Protein AF-A0A5P9P803-F1 (afdb_monomer_lite)

Sequence (226 aa):
MSHKLTIAAEFDRGALVEVTYTGTLEISGEDHAYYVPDRALRDAGMQKINETETSDAYRDSDTGFDWDAVEDLVSPIDIVELAEQETLNRSDGDVGRGGKRGPYWSSRGADEELTVPGGVVKFADPDAEDGKTKRDPIERGLLWGTLKDRVLVEARQAELQYQNDVRQSSVRTVRLPIAIFNTGTETIAAYLAAHDHYDRSIAHVTDTEEEEVQEILNRFVPDDYQ

pLDDT: mean 77.97, std 15.7, range [35.72, 95.81]

Foldseek 3Di:
DDKDWDFPDDFPFWTKIWIWDDDPPDDTDWIKIKTDTLVLLLVVLVVVCVVVVPLVVQQDPPPGGVSVVSSVVDDPVNLVVLLPVFDDLQDWFWSFDDDDDDPDGDDDDDDDDPTRHGQMTMQHGLVPDPHGQDDDNVLLSLLVRLLCRVLCVVVVDDDDGLDLVLLVDQLVPHDDDPSQVVSALLSQLSSSVSSRDDLVSSCVVSVHDSVVSVVSSCVSHDPVRD

Secondary structure (DSSP, 8-state):
-EEEEEEEEEETTEEEEEEEEE-SS-----EEEEEEEHHHHHHHHHHHHHHHT-GGGG--TTTSS-HHHHHTTS-HHHHHHHHHHHS-TT--EE-SSSSS--TT-----TTS--PPPTT-EEE--TTSTT---SS-HHHHHHHHHHHHHHHHHHHSS------HHHHHS-TTT----HHHHHH-HHHHHHHHHHTT--HHHHHHHHT--HHHHHHHHHTTS-GGG-

Structure (mmCIF, N/CA/C/O backbone):
data_AF-A0A5P9P803-F1
#
_entry.id   AF-A0A5P9P803-F1
#
loop_
_atom_site.group_PDB
_atom_site.id
_atom_site.type_symbol
_atom_site.label_atom_id
_atom_site.label_alt_id
_atom_site.label_comp_id
_atom_site.label_asym_id
_atom_site.label_entity_id
_atom_site.label_seq_id
_atom_site.pdbx_PDB_ins_code
_atom_site.Cartn_x
_atom_site.Cartn_y
_atom_site.Cartn_z
_atom_site.occupancy
_atom_site.B_iso_or_equiv
_atom_site.auth_seq_id
_atom_site.auth_comp_id
_atom_site.auth_asym_id
_atom_site.auth_atom_id
_atom_site.pdbx_PDB_model_num
ATOM 1 N N . MET A 1 1 ? 20.389 15.387 4.237 1.00 59.03 1 MET A N 1
ATOM 2 C CA . MET A 1 1 ? 19.554 14.265 4.694 1.00 59.03 1 MET A CA 1
ATOM 3 C C . MET A 1 1 ? 19.693 13.183 3.649 1.00 59.03 1 MET A C 1
ATOM 5 O O . MET A 1 1 ? 19.659 13.527 2.475 1.00 59.03 1 MET A O 1
ATOM 9 N N . SER A 1 2 ? 19.954 11.949 4.058 1.00 70.94 2 SER A N 1
ATOM 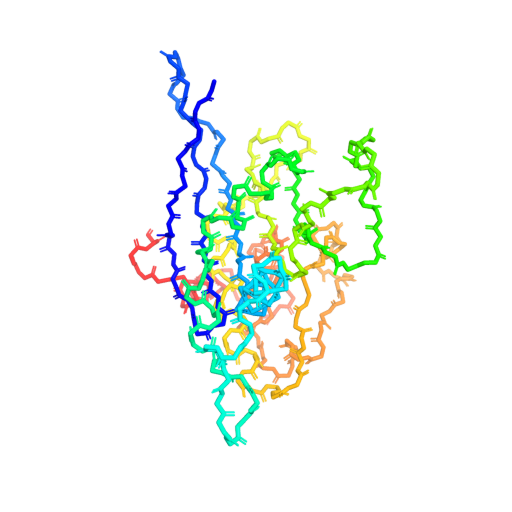10 C CA . SER A 1 2 ? 19.924 10.786 3.170 1.00 70.94 2 SER A CA 1
ATOM 11 C C . SER A 1 2 ? 18.822 9.864 3.659 1.00 70.94 2 SER A C 1
ATOM 13 O O . SER A 1 2 ? 18.767 9.568 4.855 1.00 70.94 2 SER A O 1
ATOM 15 N N . HIS A 1 3 ? 17.955 9.426 2.761 1.00 79.50 3 HIS A N 1
ATOM 16 C CA . HIS A 1 3 ? 16.973 8.393 3.050 1.00 79.50 3 HIS A CA 1
ATOM 17 C C . HIS A 1 3 ? 17.498 7.029 2.602 1.00 79.50 3 HIS A C 1
ATOM 19 O O . HIS A 1 3 ? 18.371 6.920 1.736 1.00 79.50 3 HIS A O 1
ATOM 25 N N . LYS A 1 4 ? 16.998 5.982 3.250 1.00 88.62 4 LYS A N 1
ATOM 26 C CA . LYS A 1 4 ? 17.214 4.587 2.886 1.00 88.62 4 LYS A CA 1
ATOM 27 C C . LYS A 1 4 ? 15.862 4.003 2.493 1.00 88.62 4 LYS A C 1
ATOM 29 O O . LYS A 1 4 ? 14.915 4.111 3.263 1.00 88.62 4 LYS A O 1
ATOM 34 N N . LEU A 1 5 ? 15.811 3.366 1.328 1.00 91.31 5 LEU A N 1
ATOM 35 C CA . LEU A 1 5 ? 14.646 2.635 0.841 1.00 91.31 5 LEU A CA 1
ATOM 36 C C . LEU A 1 5 ? 14.871 1.133 1.026 1.00 91.31 5 LEU A C 1
ATOM 38 O O . LEU A 1 5 ? 15.916 0.615 0.623 1.00 91.31 5 LEU A O 1
ATOM 42 N N . THR A 1 6 ? 13.912 0.442 1.639 1.00 92.81 6 THR A N 1
ATOM 43 C CA . THR A 1 6 ? 13.967 -1.012 1.863 1.00 92.81 6 THR A CA 1
ATOM 44 C C . THR A 1 6 ? 12.637 -1.640 1.459 1.00 92.81 6 THR A C 1
ATOM 46 O O . THR A 1 6 ? 11.587 -1.135 1.836 1.00 92.81 6 THR A O 1
ATOM 49 N N . ILE A 1 7 ? 12.654 -2.746 0.709 1.00 93.44 7 ILE A N 1
ATOM 50 C CA . ILE A 1 7 ? 11.438 -3.545 0.492 1.00 93.44 7 ILE A CA 1
ATOM 51 C C . ILE A 1 7 ? 11.124 -4.252 1.811 1.00 93.44 7 ILE A C 1
ATOM 53 O O . ILE A 1 7 ? 11.884 -5.121 2.235 1.00 93.44 7 ILE A O 1
ATOM 57 N N . ALA A 1 8 ? 10.039 -3.846 2.466 1.00 92.19 8 ALA A N 1
ATOM 58 C CA . ALA A 1 8 ? 9.569 -4.467 3.697 1.00 92.19 8 ALA A CA 1
ATOM 59 C C . ALA A 1 8 ? 8.782 -5.747 3.379 1.00 92.19 8 ALA A C 1
ATOM 61 O O . ALA A 1 8 ? 9.008 -6.795 3.975 1.00 92.19 8 ALA A O 1
ATOM 62 N N . ALA A 1 9 ? 7.884 -5.710 2.398 1.00 92.62 9 ALA A N 1
ATOM 63 C CA . ALA A 1 9 ? 7.098 -6.886 2.039 1.00 92.62 9 ALA A CA 1
ATOM 64 C C . ALA A 1 9 ? 6.817 -6.951 0.541 1.00 92.62 9 ALA A C 1
ATOM 66 O O . ALA A 1 9 ? 6.637 -5.924 -0.113 1.00 92.62 9 ALA A O 1
ATOM 67 N N . GLU A 1 10 ? 6.737 -8.174 0.029 1.00 92.69 10 GLU A N 1
ATOM 68 C CA . GLU A 1 10 ? 6.255 -8.489 -1.312 1.00 92.69 10 GLU A CA 1
ATOM 69 C C . GLU A 1 10 ? 4.888 -9.169 -1.192 1.00 92.69 10 GLU A C 1
ATOM 71 O O . GLU A 1 10 ? 4.658 -9.986 -0.298 1.00 92.69 10 GLU A O 1
ATOM 76 N N . PHE A 1 11 ? 3.981 -8.793 -2.083 1.00 90.50 11 PHE A N 1
ATOM 77 C CA . PHE A 1 11 ? 2.609 -9.276 -2.187 1.00 90.50 11 PHE A CA 1
ATOM 78 C C . PHE A 1 11 ? 2.390 -9.833 -3.590 1.00 90.50 11 PHE A C 1
ATOM 80 O O . PHE A 1 11 ? 3.106 -9.475 -4.523 1.00 90.50 11 PHE A O 1
ATOM 87 N N . ASP A 1 12 ? 1.332 -10.620 -3.779 1.00 87.81 12 ASP A N 1
ATOM 88 C CA . ASP A 1 12 ? 0.969 -11.120 -5.113 1.00 87.81 12 ASP A CA 1
ATOM 89 C C . ASP A 1 12 ? 0.565 -9.986 -6.076 1.00 87.81 12 ASP A C 1
ATOM 91 O O . ASP A 1 12 ? 0.405 -10.221 -7.276 1.00 87.81 12 ASP A O 1
ATOM 95 N N . ARG A 1 13 ? 0.285 -8.787 -5.539 1.00 85.50 13 ARG A N 1
ATOM 96 C CA . ARG A 1 13 ? -0.214 -7.614 -6.276 1.00 85.50 13 ARG A CA 1
ATOM 97 C C . ARG A 1 13 ? 0.625 -6.348 -6.120 1.00 85.50 13 ARG A C 1
ATOM 99 O O . ARG A 1 13 ? 0.159 -5.274 -6.526 1.00 85.50 13 ARG A O 1
ATOM 106 N N . GLY A 1 14 ? 1.787 -6.429 -5.482 1.00 91.94 14 GLY A N 1
ATOM 107 C CA . GLY A 1 14 ? 2.668 -5.279 -5.315 1.00 91.94 14 GLY A CA 1
ATOM 108 C C . GLY A 1 14 ? 3.744 -5.473 -4.259 1.00 91.94 14 GLY A C 1
ATOM 109 O O . GLY A 1 14 ? 3.961 -6.562 -3.747 1.00 91.94 14 GLY A O 1
ATOM 110 N N . ALA A 1 15 ? 4.385 -4.378 -3.872 1.00 95.19 15 ALA A N 1
ATOM 111 C CA . ALA A 1 15 ? 5.395 -4.361 -2.823 1.00 95.19 15 ALA A CA 1
ATOM 112 C C . ALA A 1 15 ? 5.173 -3.192 -1.860 1.00 95.19 15 ALA A C 1
ATOM 114 O O . ALA A 1 15 ? 4.710 -2.121 -2.255 1.00 95.19 15 ALA A O 1
ATOM 115 N N . LEU A 1 16 ? 5.529 -3.392 -0.594 1.00 95.81 16 LEU A N 1
ATOM 116 C CA . LEU A 1 16 ? 5.621 -2.343 0.413 1.00 95.81 16 LEU A CA 1
ATOM 117 C C . LEU A 1 16 ? 7.084 -1.947 0.589 1.00 95.81 16 LEU A C 1
ATOM 119 O O . LEU A 1 16 ? 7.937 -2.784 0.884 1.00 95.81 16 LEU A O 1
ATOM 123 N N . VAL A 1 17 ? 7.356 -0.658 0.440 1.00 95.81 17 VAL A N 1
ATOM 124 C CA . VAL A 1 17 ? 8.683 -0.068 0.592 1.00 95.81 17 VAL A CA 1
ATOM 125 C C . VAL A 1 17 ? 8.677 0.861 1.797 1.00 95.81 17 VAL A C 1
ATOM 127 O O . VAL A 1 17 ? 7.883 1.797 1.863 1.00 95.81 17 VAL A O 1
ATOM 130 N N . GLU A 1 18 ? 9.577 0.600 2.733 1.00 93.44 18 GLU A N 1
ATOM 131 C CA . GLU A 1 18 ? 9.893 1.455 3.871 1.00 93.44 18 GLU A CA 1
ATOM 132 C C . GLU A 1 18 ? 10.881 2.548 3.454 1.00 93.44 18 GLU A C 1
ATOM 134 O O . GLU A 1 18 ? 11.852 2.286 2.731 1.00 93.44 18 GLU A O 1
ATOM 139 N N . VAL A 1 19 ? 10.649 3.762 3.946 1.00 91.31 19 VAL A N 1
ATOM 140 C CA . VAL A 1 19 ? 11.531 4.915 3.797 1.00 91.31 19 VAL A CA 1
ATOM 141 C C . VAL A 1 19 ? 11.975 5.374 5.174 1.00 91.31 19 VAL A C 1
ATOM 143 O O . VAL A 1 19 ? 11.158 5.848 5.954 1.00 91.31 19 VAL A O 1
ATOM 146 N N . THR A 1 20 ? 13.280 5.300 5.428 1.00 87.94 20 THR A N 1
ATOM 147 C CA . THR A 1 20 ? 13.884 5.756 6.685 1.00 87.94 20 THR A CA 1
ATOM 148 C C . THR A 1 20 ? 14.829 6.916 6.434 1.00 87.94 20 THR A C 1
ATOM 150 O O . THR A 1 20 ? 15.803 6.788 5.681 1.00 87.94 20 THR A O 1
ATOM 153 N N . TYR A 1 21 ? 14.607 8.041 7.109 1.00 81.38 21 TYR A N 1
ATOM 154 C CA . TYR A 1 21 ? 15.514 9.185 7.056 1.00 81.38 21 TYR A CA 1
ATOM 155 C C . TYR A 1 21 ? 16.639 9.059 8.085 1.00 81.38 21 TYR A C 1
ATOM 157 O O . TYR A 1 21 ? 16.419 8.932 9.287 1.00 81.38 21 TYR A O 1
ATOM 165 N N . THR A 1 22 ? 17.886 9.156 7.614 1.00 69.19 22 THR A N 1
ATOM 166 C CA . THR A 1 22 ? 19.068 9.206 8.485 1.00 69.19 22 THR A CA 1
ATOM 167 C C . THR A 1 22 ? 19.675 10.611 8.476 1.00 69.19 22 THR A C 1
ATOM 169 O O . THR A 1 22 ? 20.139 11.129 7.452 1.00 69.19 22 THR A O 1
ATOM 172 N N . GLY A 1 23 ? 19.647 11.263 9.640 1.00 59.72 23 GLY A N 1
ATOM 173 C CA . GLY A 1 23 ? 20.333 12.526 9.905 1.00 59.72 23 GLY A CA 1
ATOM 174 C C . GLY A 1 23 ? 21.710 12.300 10.537 1.00 59.72 23 GLY A C 1
ATOM 175 O O . GLY A 1 23 ? 21.931 11.330 11.253 1.00 59.72 23 GLY A O 1
ATOM 176 N N . THR A 1 24 ? 22.660 13.214 10.319 1.00 54.81 24 THR A N 1
ATOM 177 C CA . THR A 1 24 ? 24.012 13.144 10.914 1.00 54.81 24 THR A CA 1
ATOM 178 C C . THR A 1 24 ? 24.043 13.403 12.426 1.00 54.81 24 THR A C 1
ATOM 180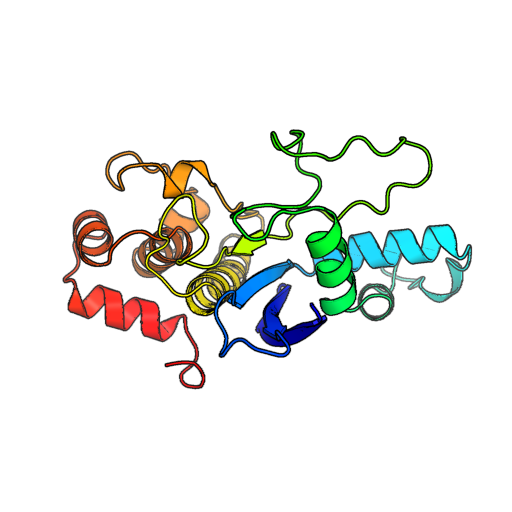 O O . THR A 1 24 ? 25.069 13.156 13.056 1.00 54.81 24 THR A O 1
ATOM 183 N N . LEU A 1 25 ? 22.960 13.932 13.006 1.00 52.59 25 LEU A N 1
ATOM 184 C CA . LEU A 1 25 ? 22.862 14.325 14.419 1.00 52.59 25 LEU A CA 1
ATOM 185 C C . LEU A 1 25 ? 21.542 13.904 15.095 1.00 52.59 25 LEU A C 1
ATOM 187 O O . LEU A 1 25 ? 21.360 14.207 16.271 1.00 52.59 25 LEU A O 1
ATOM 191 N N . GLU A 1 26 ? 20.651 13.194 14.399 1.00 46.81 26 GLU A N 1
ATOM 192 C CA . GLU A 1 26 ? 19.361 12.750 14.941 1.00 46.81 26 GLU A CA 1
ATOM 193 C C . GLU A 1 26 ? 19.280 11.226 14.982 1.00 46.81 26 GLU A C 1
ATOM 195 O O . GLU A 1 26 ? 19.574 10.535 14.007 1.00 46.81 26 GLU A O 1
ATOM 200 N N . ILE A 1 27 ? 18.879 10.722 16.147 1.00 46.28 27 ILE A N 1
ATOM 201 C CA . ILE A 1 27 ? 18.321 9.383 16.311 1.00 46.28 27 ILE A CA 1
ATOM 202 C C . ILE A 1 27 ? 16.938 9.454 15.648 1.00 46.28 27 ILE A C 1
ATOM 204 O O . ILE A 1 27 ? 16.149 10.279 16.091 1.00 46.28 27 ILE A O 1
ATOM 208 N N . SER A 1 28 ? 16.752 8.684 14.566 1.00 50.62 28 SER A N 1
ATOM 209 C CA . SER A 1 28 ? 15.520 8.346 13.811 1.00 50.62 28 SER A CA 1
ATOM 210 C C . SER A 1 28 ? 14.219 9.066 14.191 1.00 50.62 28 SER A C 1
ATOM 212 O O . SER A 1 28 ? 13.848 9.087 15.363 1.00 50.62 28 SER A O 1
ATOM 214 N N . GLY A 1 29 ? 13.450 9.523 13.201 1.00 50.91 29 GLY A N 1
ATOM 215 C CA . GLY A 1 29 ? 12.103 10.022 13.484 1.00 50.91 29 GLY A CA 1
ATOM 216 C C . GLY A 1 29 ? 11.093 9.770 12.385 1.00 50.91 29 GLY A C 1
ATOM 217 O O . GLY A 1 29 ? 10.050 9.211 12.674 1.00 50.91 29 GLY A O 1
ATOM 218 N N . GLU A 1 30 ? 11.409 10.155 11.149 1.00 61.53 30 GLU A N 1
ATOM 219 C CA . GLU A 1 30 ? 10.433 10.064 10.064 1.00 61.53 30 GLU A CA 1
ATOM 220 C C . GLU A 1 30 ? 10.631 8.769 9.274 1.00 61.53 30 GLU A C 1
ATOM 222 O O . GLU A 1 30 ? 11.440 8.715 8.343 1.00 61.53 30 GLU A O 1
ATOM 227 N N . ASP A 1 31 ? 9.914 7.727 9.698 1.00 79.75 31 ASP A N 1
ATOM 228 C CA . ASP A 1 31 ? 9.716 6.501 8.928 1.00 79.75 31 ASP A CA 1
ATOM 229 C C . ASP A 1 31 ? 8.333 6.563 8.273 1.00 79.75 31 ASP A C 1
ATOM 231 O O . ASP A 1 31 ? 7.316 6.773 8.934 1.00 79.75 31 ASP A O 1
ATOM 235 N N . HIS A 1 32 ? 8.277 6.408 6.953 1.00 90.12 32 HIS A N 1
ATOM 236 C CA . HIS A 1 32 ? 7.018 6.301 6.215 1.00 90.12 32 HIS A CA 1
ATOM 237 C C . HIS A 1 32 ? 7.108 5.197 5.176 1.00 90.12 32 HIS A C 1
ATOM 239 O O . HIS A 1 32 ? 8.184 4.684 4.881 1.00 90.12 32 HIS A O 1
ATOM 245 N N . ALA A 1 33 ? 5.970 4.806 4.614 1.00 93.50 33 ALA A N 1
ATOM 246 C CA . ALA A 1 33 ? 5.920 3.657 3.722 1.00 93.50 33 ALA A CA 1
ATOM 247 C C . ALA A 1 33 ? 5.153 3.949 2.439 1.00 93.50 33 ALA A C 1
ATOM 249 O O . ALA A 1 33 ? 4.267 4.804 2.402 1.00 93.50 33 ALA A O 1
ATOM 250 N N . TYR A 1 34 ? 5.462 3.193 1.392 1.00 94.50 34 TYR A N 1
ATOM 251 C CA . TYR A 1 34 ? 4.741 3.218 0.130 1.00 94.50 34 TYR A CA 1
ATOM 252 C C . TYR A 1 34 ? 4.335 1.821 -0.294 1.00 94.50 34 TYR A C 1
ATOM 254 O O . TYR A 1 34 ? 5.179 0.937 -0.405 1.00 94.50 34 TYR A O 1
ATOM 262 N N . TYR A 1 35 ? 3.059 1.641 -0.612 1.00 94.88 35 TYR A N 1
ATOM 263 C CA . TYR A 1 35 ? 2.612 0.470 -1.351 1.00 94.88 35 TYR A CA 1
ATOM 264 C C . TYR A 1 35 ? 2.639 0.766 -2.852 1.00 94.88 35 TYR A C 1
ATOM 266 O O . TYR A 1 35 ? 1.968 1.688 -3.327 1.00 94.88 35 TYR A O 1
ATOM 274 N N . VAL A 1 36 ? 3.399 -0.034 -3.592 1.00 93.88 36 VAL A N 1
ATOM 275 C CA . VAL A 1 36 ? 3.562 0.032 -5.045 1.00 93.88 36 VAL A CA 1
ATOM 276 C C . VAL A 1 36 ? 2.850 -1.173 -5.663 1.00 93.88 36 VAL A C 1
ATOM 278 O O . VAL A 1 36 ? 3.332 -2.291 -5.502 1.00 93.88 36 VAL A O 1
ATOM 281 N N . PRO A 1 37 ? 1.711 -0.998 -6.352 1.00 91.12 37 PRO A N 1
ATOM 282 C CA . PRO A 1 37 ? 1.016 -2.119 -6.984 1.00 91.12 37 PRO A CA 1
ATOM 283 C C . PRO A 1 37 ? 1.710 -2.567 -8.283 1.00 91.12 37 PRO A C 1
ATOM 285 O O . PRO A 1 37 ? 2.279 -1.731 -8.979 1.00 91.12 37 PRO A O 1
ATOM 288 N N . ASP A 1 38 ? 1.547 -3.822 -8.710 1.00 89.75 38 ASP A N 1
ATOM 289 C CA . ASP A 1 38 ? 2.181 -4.337 -9.948 1.00 89.75 38 ASP A CA 1
ATOM 290 C C . ASP A 1 38 ? 1.826 -3.521 -11.188 1.00 89.75 38 ASP A C 1
ATOM 292 O O . ASP A 1 38 ? 2.642 -3.291 -12.074 1.00 89.75 38 ASP A O 1
ATOM 296 N N . ARG A 1 39 ? 0.590 -3.012 -11.251 1.00 87.06 39 ARG A N 1
ATOM 297 C CA . ARG A 1 39 ? 0.175 -2.138 -12.356 1.00 87.06 39 ARG A CA 1
ATOM 298 C C . ARG A 1 39 ? 1.060 -0.894 -12.483 1.00 87.06 39 ARG A C 1
ATOM 300 O O . ARG A 1 39 ? 1.255 -0.418 -13.592 1.00 87.06 39 ARG A O 1
ATOM 307 N N . ALA A 1 40 ? 1.583 -0.377 -11.368 1.00 88.69 40 ALA A N 1
ATOM 308 C CA . ALA A 1 40 ? 2.480 0.770 -11.363 1.00 88.69 40 ALA A CA 1
ATOM 309 C C . ALA A 1 40 ? 3.845 0.381 -11.945 1.00 88.69 40 ALA A C 1
ATOM 311 O O . ALA A 1 40 ? 4.413 1.164 -12.704 1.00 88.69 40 ALA A O 1
ATOM 312 N N . LEU A 1 41 ? 4.325 -0.835 -11.654 1.00 87.81 41 LEU A N 1
ATOM 313 C CA . LEU A 1 41 ? 5.530 -1.406 -12.265 1.00 87.81 41 LEU A CA 1
ATOM 314 C C . LEU A 1 41 ? 5.343 -1.586 -13.774 1.00 87.81 41 LEU A C 1
ATOM 316 O O . LEU A 1 41 ? 6.187 -1.139 -14.545 1.00 87.81 41 LEU A O 1
ATOM 320 N N . ARG A 1 42 ? 4.200 -2.129 -14.216 1.00 87.75 42 ARG A N 1
ATOM 321 C CA . ARG A 1 42 ? 3.862 -2.260 -15.647 1.00 87.75 42 ARG A CA 1
ATOM 322 C C . ARG A 1 42 ? 3.822 -0.916 -16.358 1.00 87.75 42 ARG A C 1
ATOM 324 O O . ARG A 1 42 ? 4.416 -0.774 -17.423 1.00 87.75 42 ARG A O 1
ATOM 331 N N . ASP A 1 43 ? 3.129 0.066 -15.784 1.00 86.62 43 ASP A N 1
ATOM 332 C CA . ASP A 1 43 ? 3.004 1.402 -16.371 1.00 86.62 43 ASP A CA 1
ATOM 333 C C . ASP A 1 43 ? 4.380 2.081 -16.490 1.00 86.62 43 ASP A C 1
ATOM 335 O O . ASP A 1 43 ? 4.713 2.623 -17.547 1.00 86.62 43 ASP A O 1
ATOM 339 N N . ALA A 1 44 ? 5.210 1.996 -15.443 1.00 86.56 44 ALA A N 1
ATOM 340 C CA . ALA A 1 44 ? 6.572 2.527 -15.449 1.00 86.56 44 ALA A CA 1
ATOM 341 C C . ALA A 1 44 ? 7.491 1.783 -16.435 1.00 86.56 44 ALA A C 1
ATOM 343 O O . ALA A 1 44 ? 8.242 2.413 -17.182 1.00 86.56 44 ALA A O 1
ATOM 344 N N . GLY A 1 45 ? 7.407 0.452 -16.486 1.00 85.50 45 GLY A N 1
ATOM 345 C CA . GLY A 1 45 ? 8.147 -0.380 -17.434 1.00 85.50 45 GLY A CA 1
ATOM 346 C C . GLY A 1 45 ? 7.789 -0.042 -18.881 1.00 85.50 45 GLY A C 1
ATOM 347 O O . GLY A 1 45 ? 8.672 0.184 -19.710 1.00 85.50 45 GLY A O 1
ATOM 348 N N . MET A 1 46 ? 6.497 0.117 -19.180 1.00 84.38 46 MET A N 1
ATOM 349 C CA . MET A 1 46 ? 6.023 0.549 -20.497 1.00 84.38 46 MET A CA 1
ATOM 350 C C . MET A 1 46 ? 6.498 1.957 -20.862 1.00 84.38 46 MET A C 1
ATOM 352 O O . MET A 1 46 ? 6.864 2.200 -22.014 1.00 84.38 46 MET A O 1
ATOM 356 N N . GLN A 1 47 ? 6.527 2.886 -19.903 1.00 82.62 47 GLN A N 1
ATOM 357 C CA . GLN A 1 47 ? 7.102 4.211 -20.121 1.00 82.62 47 GLN A CA 1
ATOM 358 C C . GLN A 1 47 ? 8.591 4.112 -20.494 1.00 82.62 47 GLN A C 1
ATOM 360 O O . GLN A 1 47 ? 9.005 4.677 -21.507 1.00 82.62 47 GLN A O 1
ATOM 365 N N . LYS A 1 48 ? 9.373 3.318 -19.757 1.00 82.50 48 LYS A N 1
ATOM 366 C CA . LYS A 1 48 ? 10.805 3.104 -20.015 1.00 82.50 48 LYS A CA 1
ATOM 367 C C . LYS A 1 48 ? 11.075 2.445 -21.374 1.00 82.50 48 LYS A C 1
ATOM 369 O O . LYS A 1 48 ? 12.041 2.788 -22.058 1.00 82.50 48 LYS A O 1
ATOM 374 N N . ILE A 1 49 ? 10.205 1.538 -21.818 1.00 82.06 49 ILE A N 1
ATOM 375 C CA . ILE A 1 49 ? 10.265 0.959 -23.171 1.00 82.06 49 ILE A CA 1
ATOM 376 C C . ILE A 1 49 ? 10.037 2.031 -24.242 1.00 82.06 49 ILE A C 1
ATOM 378 O O . ILE A 1 49 ? 10.767 2.070 -25.234 1.00 82.06 49 ILE A O 1
ATOM 382 N N . ASN A 1 50 ? 9.052 2.910 -24.045 1.00 78.62 50 ASN A N 1
ATOM 383 C CA . ASN A 1 50 ? 8.761 3.993 -24.986 1.00 78.62 50 ASN A CA 1
ATOM 384 C C . ASN A 1 50 ? 9.911 5.009 -25.069 1.00 78.62 50 ASN A C 1
ATOM 386 O O . ASN A 1 50 ? 10.206 5.495 -26.156 1.00 78.62 50 ASN A O 1
ATOM 390 N N . GLU A 1 51 ? 10.579 5.295 -23.949 1.00 77.12 51 GLU A N 1
ATOM 391 C CA . GLU A 1 51 ? 11.738 6.198 -23.888 1.00 77.12 51 GLU A CA 1
ATOM 392 C C . GLU A 1 51 ? 12.993 5.611 -24.549 1.00 77.12 51 GLU A C 1
ATOM 394 O O . GLU A 1 51 ? 13.810 6.344 -25.102 1.00 77.12 51 GLU A O 1
ATOM 399 N N . THR A 1 52 ? 13.157 4.286 -24.505 1.00 75.25 52 THR A N 1
ATOM 400 C CA . THR A 1 52 ? 14.341 3.601 -25.052 1.00 75.25 52 THR A CA 1
ATOM 401 C C . THR A 1 52 ? 14.165 3.103 -26.488 1.00 75.25 52 THR A C 1
ATOM 403 O O . THR A 1 52 ? 15.119 2.582 -27.060 1.00 75.25 52 THR A O 1
ATOM 406 N N . GLU A 1 53 ? 12.971 3.240 -27.076 1.00 62.41 53 GLU A N 1
ATOM 407 C CA . GLU A 1 53 ? 12.615 2.802 -28.439 1.00 62.41 53 GLU A CA 1
ATOM 408 C C . GLU A 1 53 ? 12.902 1.307 -28.741 1.00 62.41 53 GLU A C 1
ATOM 410 O O . GLU A 1 53 ? 12.965 0.895 -29.900 1.00 62.41 53 GLU A O 1
ATOM 415 N N . THR A 1 54 ? 13.034 0.448 -27.718 1.00 65.25 54 THR A N 1
ATOM 416 C CA . THR A 1 54 ? 13.391 -0.986 -27.858 1.00 65.25 54 THR A CA 1
ATOM 417 C C . THR A 1 54 ? 12.211 -1.936 -27.622 1.00 65.25 54 THR A C 1
ATOM 419 O O . THR A 1 54 ? 12.330 -2.963 -26.958 1.00 65.25 54 THR A O 1
ATOM 422 N N . SER A 1 55 ? 11.045 -1.618 -28.193 1.00 65.06 55 SER A N 1
ATOM 423 C CA . SER A 1 55 ? 9.798 -2.359 -27.919 1.00 65.06 55 SER A CA 1
ATOM 424 C C . SER A 1 55 ? 9.792 -3.834 -28.347 1.00 65.06 55 SER A C 1
ATOM 426 O O . SER A 1 55 ? 9.091 -4.635 -27.736 1.00 65.06 55 SER A O 1
ATOM 428 N N . ASP A 1 56 ? 10.581 -4.222 -29.354 1.00 66.56 56 ASP A N 1
ATOM 429 C CA . ASP A 1 56 ? 10.539 -5.584 -29.909 1.00 66.56 56 ASP A CA 1
ATOM 430 C C . ASP A 1 56 ? 11.157 -6.649 -28.986 1.00 66.56 56 ASP A C 1
ATOM 432 O O . ASP A 1 56 ? 10.833 -7.825 -29.125 1.00 66.56 56 ASP A O 1
ATOM 436 N N . ALA A 1 57 ? 12.009 -6.258 -28.028 1.00 71.00 57 ALA A N 1
ATOM 437 C CA . ALA A 1 57 ? 12.642 -7.187 -27.086 1.00 71.00 57 ALA A CA 1
ATOM 438 C C . ALA A 1 57 ? 11.693 -7.692 -25.982 1.00 71.00 57 ALA A C 1
ATOM 440 O O . ALA A 1 57 ? 11.982 -8.710 -25.364 1.00 71.00 57 ALA A O 1
ATOM 441 N N . TYR A 1 58 ? 10.567 -7.004 -25.764 1.00 75.00 58 TYR A N 1
ATOM 442 C CA . TYR A 1 58 ? 9.613 -7.274 -24.677 1.00 75.00 58 TYR A CA 1
ATOM 443 C C . TYR A 1 58 ? 8.268 -7.795 -25.193 1.00 75.00 58 TYR A C 1
ATOM 445 O O . TYR A 1 58 ? 7.272 -7.802 -24.473 1.00 75.00 58 TYR A O 1
ATOM 453 N N . ARG A 1 59 ? 8.207 -8.188 -26.469 1.00 73.44 59 ARG A N 1
ATOM 454 C CA . ARG A 1 59 ? 6.993 -8.712 -27.094 1.00 73.44 59 ARG A CA 1
ATOM 455 C C . ARG A 1 59 ? 6.932 -10.227 -26.982 1.00 73.44 59 ARG A C 1
ATOM 457 O O . ARG A 1 59 ? 7.802 -10.921 -27.500 1.00 73.44 59 ARG A O 1
ATOM 464 N N . ASP A 1 60 ? 5.843 -10.716 -26.405 1.00 74.75 60 ASP A N 1
ATOM 465 C CA . ASP A 1 60 ? 5.446 -12.120 -26.477 1.00 74.75 60 ASP A CA 1
ATOM 466 C C . ASP A 1 60 ? 4.466 -12.317 -27.647 1.00 74.75 60 ASP A C 1
ATOM 468 O O . ASP A 1 60 ? 3.539 -11.524 -27.854 1.00 74.75 60 ASP A O 1
ATOM 472 N N . SER A 1 61 ? 4.676 -13.376 -28.431 1.00 67.25 61 SER A N 1
ATOM 473 C CA . SER A 1 61 ? 3.889 -13.687 -29.625 1.00 67.25 61 SER A CA 1
ATOM 474 C C . SER A 1 61 ? 2.420 -13.997 -29.336 1.00 67.25 61 SER A C 1
ATOM 476 O O . SER A 1 61 ? 1.592 -13.802 -30.228 1.00 67.25 61 SER A O 1
ATOM 478 N N . ASP A 1 62 ? 2.090 -14.439 -28.120 1.00 69.69 62 ASP A N 1
ATOM 479 C CA . ASP A 1 62 ? 0.738 -14.892 -27.771 1.00 69.69 62 ASP A CA 1
ATOM 480 C C . ASP A 1 62 ? -0.079 -13.845 -26.991 1.00 69.69 62 ASP A C 1
ATOM 482 O O . ASP A 1 62 ? -1.302 -13.777 -27.143 1.00 69.69 62 ASP A O 1
ATOM 486 N N . THR A 1 63 ? 0.574 -13.005 -26.181 1.00 61.50 63 THR A N 1
ATOM 487 C CA . THR A 1 63 ? -0.089 -12.074 -25.242 1.00 61.50 63 THR A CA 1
ATOM 488 C C . THR A 1 63 ? 0.159 -10.590 -25.534 1.00 61.50 63 THR A C 1
ATOM 490 O O . THR A 1 63 ? -0.514 -9.723 -24.970 1.00 61.50 63 THR A O 1
ATOM 493 N N . GLY A 1 64 ? 1.070 -10.279 -26.462 1.00 79.31 64 GLY A N 1
ATOM 494 C CA . GLY A 1 64 ? 1.434 -8.923 -26.870 1.00 79.31 64 GLY A CA 1
ATOM 495 C C . GLY A 1 64 ? 2.703 -8.414 -26.187 1.00 79.31 64 GLY A C 1
ATOM 496 O O . GLY A 1 64 ? 3.619 -7.993 -26.888 1.00 79.31 64 GLY A O 1
ATOM 497 N N . PHE A 1 65 ? 2.779 -8.483 -24.855 1.00 77.19 65 PHE A N 1
ATOM 498 C CA . PHE A 1 65 ? 3.956 -8.103 -24.065 1.00 77.19 65 PHE A CA 1
ATOM 499 C C . PHE A 1 65 ? 4.276 -9.175 -23.023 1.00 77.19 65 PHE A C 1
ATOM 501 O O . PHE A 1 65 ? 3.367 -9.705 -22.386 1.00 77.19 65 PHE A O 1
ATOM 508 N N . ASP A 1 66 ? 5.565 -9.451 -22.845 1.00 84.44 66 ASP A N 1
ATOM 509 C CA . ASP A 1 66 ? 6.092 -10.232 -21.728 1.00 84.44 66 ASP A CA 1
ATOM 510 C C . ASP A 1 66 ? 6.058 -9.354 -20.467 1.00 84.44 66 ASP A C 1
ATOM 512 O O . ASP A 1 66 ? 6.954 -8.543 -20.236 1.00 84.44 66 ASP A O 1
ATOM 516 N N . TRP A 1 67 ? 4.960 -9.433 -19.709 1.00 83.81 67 TRP A N 1
ATOM 517 C CA . TRP A 1 67 ? 4.731 -8.550 -18.561 1.00 83.81 67 TRP A CA 1
ATOM 518 C C . TRP A 1 67 ? 5.748 -8.745 -17.442 1.00 83.81 67 TRP A C 1
ATOM 520 O O . TRP A 1 67 ? 6.107 -7.753 -16.818 1.00 83.81 67 TRP A O 1
ATOM 530 N N . ASP A 1 68 ? 6.256 -9.962 -17.251 1.00 82.75 68 ASP A N 1
ATOM 531 C CA . ASP A 1 68 ? 7.287 -10.237 -16.250 1.00 82.75 68 ASP A CA 1
ATOM 532 C C . ASP A 1 68 ? 8.580 -9.497 -16.641 1.00 82.75 68 ASP A C 1
ATOM 534 O O . ASP A 1 68 ? 9.148 -8.749 -15.847 1.00 82.75 68 ASP A O 1
ATOM 538 N N . ALA A 1 69 ? 8.980 -9.578 -17.917 1.00 83.06 69 ALA A N 1
ATOM 539 C CA . ALA A 1 69 ? 10.139 -8.840 -18.418 1.00 83.06 69 ALA A CA 1
ATOM 540 C C . ALA A 1 69 ? 9.948 -7.311 -18.405 1.00 83.06 69 ALA A C 1
ATOM 542 O O . ALA A 1 69 ? 10.927 -6.576 -18.279 1.00 83.06 69 ALA A O 1
ATOM 543 N N . VAL A 1 70 ? 8.715 -6.815 -18.570 1.00 82.44 70 VAL A N 1
ATOM 544 C CA . VAL A 1 70 ? 8.389 -5.380 -18.474 1.00 82.44 70 VAL A CA 1
ATOM 545 C C . VAL A 1 70 ? 8.475 -4.895 -17.025 1.00 82.44 70 VAL A C 1
ATOM 547 O O . VAL A 1 70 ? 9.020 -3.818 -16.784 1.00 82.44 70 VAL A O 1
ATOM 550 N N . GLU A 1 71 ? 7.940 -5.664 -16.075 1.00 82.12 71 GLU A N 1
ATOM 551 C CA . GLU A 1 71 ? 7.978 -5.353 -14.641 1.00 82.12 71 GLU A CA 1
ATOM 552 C C . GLU A 1 71 ? 9.418 -5.360 -14.104 1.00 82.12 71 GLU A C 1
ATOM 554 O O . GLU A 1 71 ? 9.790 -4.453 -13.363 1.00 82.12 71 GLU A O 1
ATOM 559 N N . ASP A 1 72 ? 10.274 -6.268 -14.584 1.00 85.69 72 ASP A N 1
ATOM 560 C CA . ASP A 1 72 ? 11.699 -6.343 -14.221 1.00 85.69 72 ASP A CA 1
ATOM 561 C C . ASP A 1 72 ? 12.532 -5.114 -14.651 1.00 85.69 72 ASP A C 1
ATOM 563 O O . ASP A 1 72 ? 13.678 -4.936 -14.220 1.00 85.69 72 ASP A O 1
ATOM 567 N N . LEU A 1 73 ? 11.994 -4.233 -15.504 1.00 85.12 73 LEU A N 1
ATOM 568 C CA . LEU A 1 73 ? 12.702 -3.026 -15.944 1.00 85.12 73 LEU A CA 1
ATOM 569 C C . LEU A 1 73 ? 12.787 -1.939 -14.878 1.00 85.12 73 LEU A C 1
ATOM 571 O O . LEU A 1 73 ? 13.657 -1.063 -14.984 1.00 85.12 73 LEU A O 1
ATOM 575 N N . VAL A 1 74 ? 11.865 -1.932 -13.919 1.00 87.94 74 VAL A N 1
ATOM 576 C CA . VAL A 1 74 ? 11.725 -0.878 -12.914 1.00 87.94 74 VAL A CA 1
ATOM 577 C C . VAL A 1 74 ? 11.500 -1.538 -11.567 1.00 87.94 74 VAL A C 1
ATOM 579 O O . VAL A 1 74 ? 10.569 -2.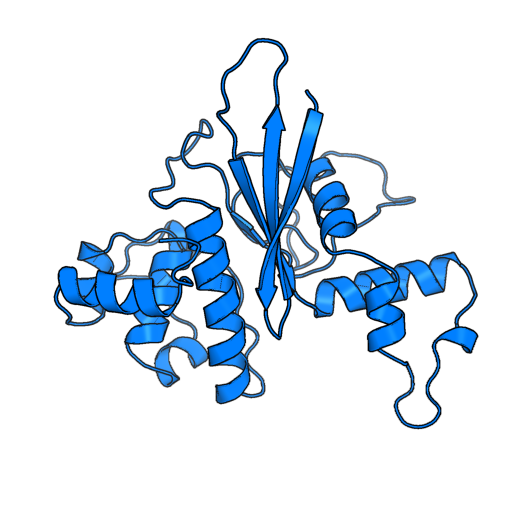313 -11.404 1.00 87.94 74 VAL A O 1
ATOM 582 N N . SER A 1 75 ? 12.324 -1.210 -10.577 1.00 92.44 75 SER A N 1
ATOM 583 C CA . SER A 1 75 ? 12.102 -1.725 -9.229 1.00 92.44 75 SER A CA 1
ATOM 584 C C . SER A 1 75 ? 11.034 -0.904 -8.489 1.00 92.44 75 SER A C 1
ATOM 586 O O . SER A 1 75 ? 10.883 0.295 -8.752 1.00 92.44 75 SER A O 1
ATOM 588 N N . PRO A 1 76 ? 10.337 -1.481 -7.490 1.00 94.56 76 PRO A N 1
ATOM 589 C CA . PRO A 1 76 ? 9.477 -0.706 -6.592 1.00 94.56 76 PRO A CA 1
ATOM 590 C C . PRO A 1 76 ? 10.208 0.473 -5.934 1.00 94.56 76 PRO A C 1
ATOM 592 O O . PRO A 1 76 ? 9.628 1.540 -5.752 1.00 94.56 76 PRO A O 1
ATOM 595 N N . ILE A 1 77 ? 11.500 0.300 -5.632 1.00 94.81 77 ILE A N 1
ATOM 596 C CA . ILE A 1 77 ? 12.367 1.338 -5.063 1.00 94.81 77 ILE A CA 1
ATOM 597 C C . ILE A 1 77 ? 12.492 2.534 -6.014 1.00 94.81 77 ILE A C 1
ATOM 599 O O . ILE A 1 77 ? 12.385 3.667 -5.556 1.00 94.81 77 ILE A O 1
ATOM 603 N N . ASP A 1 78 ? 12.651 2.309 -7.322 1.00 90.94 78 ASP A N 1
ATOM 604 C CA . ASP A 1 78 ? 12.759 3.397 -8.307 1.00 90.94 78 ASP A CA 1
ATOM 605 C C . ASP A 1 78 ? 11.476 4.247 -8.357 1.00 90.94 78 ASP A C 1
ATOM 607 O O . ASP A 1 78 ? 11.534 5.475 -8.447 1.00 90.94 78 ASP A O 1
ATOM 611 N N . ILE A 1 79 ? 10.306 3.604 -8.256 1.00 91.19 79 ILE A N 1
ATOM 612 C CA . ILE A 1 79 ? 9.009 4.297 -8.204 1.00 91.19 79 ILE A CA 1
ATOM 613 C C . ILE A 1 79 ? 8.878 5.118 -6.918 1.00 91.19 79 ILE A C 1
ATOM 615 O O . ILE A 1 79 ? 8.361 6.236 -6.951 1.00 91.19 79 ILE A O 1
ATOM 619 N N . VAL A 1 80 ? 9.344 4.586 -5.789 1.00 92.94 80 VAL A N 1
ATOM 620 C CA . VAL A 1 80 ? 9.295 5.287 -4.499 1.00 92.94 80 VAL A CA 1
ATOM 621 C C . VAL A 1 80 ? 10.271 6.454 -4.453 1.00 92.94 80 VAL A C 1
ATOM 623 O O . VAL A 1 80 ? 9.900 7.524 -3.980 1.00 92.94 80 VAL A O 1
ATOM 626 N N . GLU A 1 81 ? 11.469 6.303 -5.013 1.00 90.62 81 GLU A N 1
ATOM 627 C CA . GLU A 1 81 ? 12.434 7.397 -5.158 1.00 90.62 81 GLU A CA 1
ATOM 628 C C . GLU A 1 81 ? 11.839 8.559 -5.966 1.00 90.62 81 GLU A C 1
ATOM 630 O O . GLU A 1 81 ? 12.041 9.727 -5.631 1.00 90.62 81 GLU A O 1
ATOM 635 N N . LEU A 1 82 ? 11.062 8.249 -7.010 1.00 87.62 82 LEU A N 1
ATOM 636 C CA . LEU A 1 82 ? 10.318 9.255 -7.761 1.00 87.62 82 LEU A CA 1
ATOM 637 C C . LEU A 1 82 ? 9.192 9.877 -6.920 1.00 87.62 82 LEU A C 1
ATOM 639 O O . LEU A 1 82 ? 9.029 11.096 -6.909 1.00 87.62 82 LEU A O 1
ATOM 643 N N . ALA A 1 83 ? 8.424 9.064 -6.191 1.00 87.50 83 ALA A N 1
ATOM 644 C CA . ALA A 1 83 ? 7.324 9.541 -5.355 1.00 87.50 83 ALA A CA 1
ATOM 645 C C . ALA A 1 83 ? 7.784 10.474 -4.223 1.00 87.50 83 ALA A C 1
ATOM 647 O O . ALA A 1 83 ? 7.101 11.460 -3.933 1.00 87.50 83 ALA A O 1
ATOM 648 N N . GLU A 1 84 ? 8.954 10.212 -3.636 1.00 85.94 84 GLU A N 1
ATOM 649 C CA . GLU A 1 84 ? 9.584 11.052 -2.609 1.00 85.94 84 GLU A CA 1
ATOM 650 C C . GLU A 1 84 ? 9.962 12.446 -3.116 1.00 85.94 84 GLU A C 1
ATOM 652 O O . GLU A 1 84 ? 9.936 13.412 -2.355 1.00 85.94 84 GLU A O 1
ATOM 657 N N . GLN A 1 85 ? 10.267 12.588 -4.406 1.00 82.62 85 GLN A N 1
ATOM 658 C CA . GLN A 1 85 ? 10.578 13.893 -4.997 1.00 82.62 85 GLN A CA 1
ATOM 659 C C . GLN A 1 85 ? 9.327 14.761 -5.183 1.00 82.62 85 GLN A C 1
ATOM 661 O O . GLN A 1 85 ? 9.420 15.990 -5.178 1.00 82.62 85 GLN A O 1
ATOM 666 N N . GLU A 1 86 ? 8.160 14.128 -5.316 1.00 76.50 86 GLU A N 1
ATOM 667 C CA . GLU A 1 86 ? 6.894 14.785 -5.655 1.00 76.50 86 GLU A CA 1
ATOM 668 C C . GLU A 1 86 ? 5.947 14.947 -4.453 1.00 76.50 86 GLU A C 1
ATOM 670 O O . GLU A 1 86 ? 5.022 15.763 -4.489 1.00 76.50 86 GLU A O 1
ATOM 675 N N . THR A 1 87 ? 6.171 14.204 -3.364 1.00 76.00 87 THR A N 1
ATOM 676 C CA . THR A 1 87 ? 5.232 14.116 -2.237 1.00 76.00 87 THR A CA 1
ATOM 677 C C . THR A 1 87 ? 5.879 14.502 -0.911 1.00 76.00 87 THR A C 1
ATOM 679 O O . THR A 1 87 ? 6.853 13.899 -0.480 1.00 76.00 87 THR A O 1
ATOM 682 N N . LEU A 1 88 ? 5.270 15.440 -0.177 1.00 74.31 88 LEU A N 1
ATOM 683 C CA . LEU A 1 88 ? 5.728 15.806 1.173 1.00 74.31 88 LEU A CA 1
ATOM 684 C C . LEU A 1 88 ? 5.664 14.604 2.136 1.00 74.31 88 LEU A C 1
ATOM 686 O O . LEU A 1 88 ? 4.698 13.841 2.076 1.00 74.31 88 LEU A O 1
ATOM 690 N N . ASN A 1 89 ? 6.613 14.490 3.074 1.00 71.19 89 ASN A N 1
ATOM 691 C CA . ASN A 1 89 ? 6.666 13.429 4.103 1.00 71.19 89 ASN A CA 1
ATOM 692 C C . ASN A 1 89 ? 5.342 13.256 4.857 1.00 71.19 89 ASN A C 1
ATOM 694 O O . ASN A 1 89 ? 4.823 12.153 4.969 1.00 71.19 89 ASN A O 1
ATOM 698 N N . ARG A 1 90 ? 4.715 14.372 5.244 1.00 72.75 90 ARG A N 1
ATOM 699 C CA . ARG A 1 90 ? 3.428 14.402 5.960 1.00 72.75 90 ARG A CA 1
ATOM 700 C C . ARG A 1 90 ? 2.195 13.959 5.158 1.00 72.75 90 ARG A C 1
ATOM 702 O O . ARG A 1 90 ? 1.089 13.974 5.693 1.00 72.75 90 ARG A O 1
ATOM 709 N N . SER A 1 91 ? 2.330 13.700 3.860 1.00 76.31 91 SER A N 1
ATOM 710 C CA . SER A 1 91 ? 1.176 13.367 3.016 1.00 76.31 91 SER A CA 1
ATOM 711 C C . SER A 1 91 ? 0.832 11.891 3.158 1.00 76.31 91 SER A C 1
ATOM 713 O O . SER A 1 91 ? 1.715 11.047 3.120 1.00 76.31 91 SER A O 1
ATOM 715 N N . ASP A 1 92 ? -0.454 11.585 3.267 1.00 82.62 92 ASP A N 1
ATOM 716 C CA . ASP A 1 92 ? -0.975 10.220 3.315 1.00 82.62 92 ASP A CA 1
ATOM 717 C C . ASP A 1 92 ? -1.951 10.028 2.147 1.00 82.62 92 ASP A C 1
ATOM 719 O O . ASP A 1 92 ? -2.689 10.960 1.799 1.00 82.62 92 ASP A O 1
ATOM 723 N N . GLY A 1 93 ? -1.942 8.846 1.538 1.00 84.06 93 GLY A N 1
ATOM 724 C CA . GLY A 1 93 ? -2.856 8.436 0.476 1.00 84.06 93 GLY A CA 1
ATOM 725 C C . GLY A 1 93 ? -2.241 8.272 -0.908 1.00 84.06 93 GLY A C 1
ATOM 726 O O . GLY A 1 93 ? -1.028 8.170 -1.058 1.00 84.06 93 GLY A O 1
ATOM 727 N N . ASP A 1 94 ? -3.100 8.192 -1.927 1.00 84.25 94 ASP A N 1
ATOM 728 C CA . ASP A 1 94 ? -2.688 7.984 -3.320 1.00 84.25 94 ASP A CA 1
ATOM 729 C C . ASP A 1 94 ? -1.776 9.124 -3.827 1.00 84.25 94 ASP A C 1
ATOM 731 O O . ASP A 1 94 ? -2.147 10.300 -3.771 1.00 84.25 94 ASP A O 1
ATOM 735 N N . VAL A 1 95 ? -0.607 8.774 -4.378 1.00 77.69 95 VAL A N 1
ATOM 736 C CA . VAL A 1 95 ? 0.422 9.727 -4.859 1.00 77.69 95 VAL A CA 1
ATOM 737 C C . VAL A 1 95 ? 0.591 9.759 -6.389 1.00 77.69 95 VAL A C 1
ATOM 739 O O . VAL A 1 95 ? 1.320 10.595 -6.916 1.00 77.69 95 VAL A O 1
ATOM 742 N N . GLY A 1 96 ? -0.113 8.890 -7.124 1.00 70.06 96 GLY A N 1
ATOM 743 C CA . GLY A 1 96 ? -0.023 8.755 -8.587 1.00 70.06 96 GLY A CA 1
ATOM 744 C C . GLY A 1 96 ? -1.206 9.324 -9.385 1.00 70.06 96 GLY A C 1
ATOM 745 O O . GLY A 1 96 ? -2.186 9.831 -8.835 1.00 70.06 96 GLY A O 1
ATOM 746 N N . ARG A 1 97 ? -1.160 9.217 -10.725 1.00 60.00 97 ARG A N 1
ATOM 747 C CA . ARG A 1 97 ? -2.235 9.721 -11.609 1.00 60.00 97 ARG A CA 1
ATOM 748 C C . ARG A 1 97 ? -3.577 9.006 -11.387 1.00 60.00 97 ARG A C 1
ATOM 750 O O . ARG A 1 97 ? -3.851 7.948 -11.940 1.00 60.00 97 ARG A O 1
ATOM 757 N N . GLY A 1 98 ? -4.448 9.698 -10.656 1.00 42.62 98 GLY A N 1
ATOM 758 C CA . GLY A 1 98 ? -5.872 9.420 -10.483 1.00 42.62 98 GLY A CA 1
ATOM 759 C C . GLY A 1 98 ? -6.684 10.708 -10.325 1.00 42.62 98 GLY A C 1
ATOM 760 O O . GLY A 1 98 ? -7.423 10.872 -9.366 1.00 42.62 98 GLY A O 1
ATOM 761 N N . GLY A 1 99 ? -6.536 11.657 -11.259 1.00 37.25 99 GLY A N 1
ATOM 762 C CA . GLY A 1 99 ? -7.579 12.653 -11.529 1.00 37.25 99 GLY A CA 1
ATOM 763 C C . GLY A 1 99 ? -7.912 13.648 -10.413 1.00 37.25 99 GLY A C 1
ATOM 764 O O . GLY A 1 99 ? -9.083 13.944 -10.209 1.00 37.25 99 GLY A O 1
ATOM 765 N N . LYS A 1 100 ? -6.916 14.215 -9.735 1.00 36.00 100 LYS A N 1
ATOM 766 C CA . LYS A 1 100 ? -6.952 15.565 -9.152 1.00 36.00 100 LYS A CA 1
ATOM 767 C C . LYS A 1 100 ? -5.525 15.918 -8.776 1.00 36.00 100 LYS A C 1
ATOM 769 O O . LYS A 1 100 ? -4.871 15.166 -8.067 1.00 36.00 100 LYS A O 1
ATOM 774 N N . ARG A 1 101 ? -5.053 17.071 -9.249 1.00 39.44 101 ARG A N 1
ATOM 775 C CA . ARG A 1 101 ? -3.893 17.739 -8.658 1.00 39.44 101 ARG A CA 1
ATOM 776 C C . ARG A 1 101 ? -4.135 17.773 -7.149 1.00 39.44 101 ARG A C 1
ATOM 778 O O . ARG A 1 101 ? -5.076 18.439 -6.712 1.00 39.44 101 ARG A O 1
ATOM 785 N N . GLY A 1 102 ? -3.354 17.023 -6.377 1.00 37.19 102 GLY A N 1
ATOM 786 C CA . GLY A 1 102 ? -3.304 17.224 -4.936 1.00 37.19 102 GLY A CA 1
ATOM 787 C C . GLY A 1 102 ? -2.997 18.705 -4.658 1.00 37.19 102 GLY A C 1
ATOM 788 O O . GLY A 1 102 ? -2.374 19.363 -5.495 1.00 37.19 102 GLY A O 1
ATOM 789 N N . PRO A 1 103 ? -3.432 19.278 -3.530 1.00 37.97 103 PRO A N 1
ATOM 790 C CA . PRO A 1 103 ? -3.258 20.707 -3.246 1.00 37.97 103 PRO A CA 1
ATOM 791 C C . PRO A 1 103 ? -1.794 21.194 -3.155 1.00 37.97 103 PRO A C 1
ATOM 793 O O . PRO A 1 103 ? -1.578 22.384 -2.941 1.00 37.97 103 PRO A O 1
ATOM 796 N N . TYR A 1 104 ? -0.799 20.317 -3.339 1.00 46.59 104 TYR A N 1
ATOM 797 C CA . TYR A 1 104 ? 0.614 20.573 -3.044 1.00 46.59 104 TYR A CA 1
ATOM 798 C C . TYR A 1 104 ? 1.587 20.221 -4.185 1.00 46.59 104 TYR A C 1
ATOM 800 O O . TYR A 1 104 ? 2.738 19.899 -3.919 1.00 46.59 104 TYR A O 1
ATOM 808 N N . TRP A 1 105 ? 1.160 20.297 -5.451 1.00 38.00 105 TRP A N 1
ATOM 809 C CA . TRP A 1 105 ? 2.090 20.142 -6.580 1.00 38.00 105 TRP A CA 1
ATOM 810 C C . TRP A 1 105 ? 3.053 21.330 -6.674 1.00 38.00 105 TRP A C 1
ATOM 812 O O . TRP A 1 105 ? 2.627 22.490 -6.703 1.00 38.00 105 TRP A O 1
ATOM 822 N N . SER A 1 106 ? 4.351 21.034 -6.754 1.00 37.66 106 SER A N 1
ATOM 823 C CA . SER A 1 106 ? 5.370 22.030 -7.064 1.00 37.66 106 SER A CA 1
ATOM 824 C C . SER A 1 106 ? 5.297 22.383 -8.555 1.00 37.66 106 SER A C 1
ATOM 826 O O . SER A 1 106 ? 5.187 21.525 -9.423 1.00 37.66 106 SER A O 1
ATOM 828 N N . SER A 1 107 ? 5.275 23.674 -8.874 1.00 36.34 107 SER A N 1
ATOM 829 C CA . SER A 1 107 ? 5.145 24.190 -10.239 1.00 36.34 107 SER A CA 1
ATOM 830 C C . SER A 1 107 ? 6.452 24.053 -11.032 1.00 36.34 107 SER A C 1
ATOM 832 O O . SER A 1 107 ? 7.129 25.053 -11.285 1.00 36.34 107 SER A O 1
ATOM 834 N N . ARG A 1 108 ? 6.823 22.826 -11.416 1.00 40.19 108 ARG A N 1
ATOM 835 C CA . ARG A 1 108 ? 7.817 22.567 -12.471 1.00 40.19 108 ARG A CA 1
ATOM 836 C C . ARG A 1 108 ? 7.119 22.388 -13.826 1.00 40.19 108 ARG A C 1
ATOM 838 O O . ARG A 1 108 ? 5.941 22.068 -13.899 1.00 40.19 108 ARG A O 1
ATOM 845 N N . GLY A 1 109 ? 7.811 22.793 -14.891 1.00 35.72 109 GLY A N 1
ATOM 846 C CA . GLY A 1 109 ? 7.260 22.938 -16.240 1.00 35.72 109 GLY A CA 1
ATOM 847 C C . GLY A 1 109 ? 6.915 21.603 -16.901 1.00 35.72 109 GLY A C 1
ATOM 848 O O . GLY A 1 109 ? 7.606 20.612 -16.711 1.00 35.72 109 GLY A O 1
ATOM 849 N N . ALA A 1 110 ? 5.862 21.624 -17.715 1.00 39.62 110 ALA A N 1
ATOM 850 C CA . ALA A 1 110 ? 5.171 20.475 -18.299 1.00 39.62 110 ALA A CA 1
ATOM 851 C C . ALA A 1 110 ? 5.914 19.712 -19.421 1.00 39.62 110 ALA A C 1
ATOM 853 O O . ALA A 1 110 ? 5.245 19.049 -20.209 1.00 39.62 110 ALA A O 1
ATOM 854 N N . ASP A 1 111 ? 7.242 19.803 -19.530 1.00 38.88 111 ASP A N 1
ATOM 855 C CA . ASP A 1 111 ? 7.961 19.283 -20.710 1.00 38.88 111 ASP A CA 1
ATOM 856 C C . ASP A 1 111 ? 8.770 17.994 -20.492 1.00 38.88 111 ASP A C 1
ATOM 858 O O . ASP A 1 111 ? 9.286 17.470 -21.467 1.00 38.88 111 ASP A O 1
ATOM 862 N N . GLU A 1 112 ? 8.832 17.416 -19.287 1.00 44.84 112 GLU A N 1
ATOM 863 C CA . GLU A 1 112 ? 9.444 16.086 -19.048 1.00 44.84 112 GLU A CA 1
ATOM 864 C C . GLU A 1 112 ? 9.085 15.578 -17.629 1.00 44.84 112 GLU A C 1
ATOM 866 O O . GLU A 1 112 ? 9.942 15.228 -16.820 1.00 44.84 112 GLU A O 1
ATOM 871 N N . GLU A 1 113 ? 7.801 15.626 -17.248 1.00 50.84 113 GLU A N 1
ATOM 872 C CA . GLU A 1 113 ? 7.377 15.148 -15.922 1.00 50.84 113 GLU A CA 1
ATOM 873 C C . GLU A 1 113 ? 7.465 13.615 -15.871 1.00 50.84 113 GLU A C 1
ATOM 875 O O . GLU A 1 113 ? 6.596 12.916 -16.395 1.00 50.84 113 GLU A O 1
ATOM 880 N N . LEU A 1 114 ? 8.502 13.089 -15.211 1.00 53.59 114 LEU A N 1
ATOM 881 C CA . LEU A 1 114 ? 8.480 11.744 -14.639 1.00 53.59 114 LEU A CA 1
ATOM 882 C C . LEU A 1 114 ? 7.293 11.687 -13.669 1.00 53.59 114 LEU A C 1
ATOM 884 O O . LEU A 1 114 ? 7.369 12.136 -12.530 1.00 53.59 114 LEU A O 1
ATOM 888 N N . THR A 1 115 ? 6.146 11.219 -14.149 1.00 72.56 115 THR A N 1
ATOM 889 C CA . THR A 1 115 ? 4.942 11.135 -13.326 1.00 72.56 115 THR A CA 1
ATOM 890 C C . THR A 1 115 ? 4.958 9.847 -12.525 1.00 72.56 115 THR A C 1
ATOM 892 O O . THR A 1 115 ? 5.076 8.773 -13.112 1.00 72.56 115 THR A O 1
ATOM 895 N N . VAL A 1 116 ? 4.749 9.941 -11.210 1.00 81.12 116 VAL A N 1
ATOM 896 C CA . VAL A 1 116 ? 4.508 8.767 -10.361 1.00 81.12 116 VAL A CA 1
ATOM 897 C C . VAL A 1 116 ? 3.342 7.950 -10.950 1.00 81.12 116 VAL A C 1
ATOM 899 O O . VAL A 1 116 ? 2.249 8.510 -11.148 1.00 81.12 116 VAL A O 1
ATOM 902 N N . PRO A 1 117 ? 3.538 6.650 -11.250 1.00 83.75 117 PRO A N 1
ATOM 903 C CA . PRO A 1 117 ? 2.485 5.801 -11.795 1.00 83.75 117 PRO A CA 1
ATOM 904 C C . PRO A 1 117 ? 1.252 5.742 -10.885 1.00 83.75 117 PRO A C 1
ATOM 906 O O . PRO A 1 117 ? 1.329 5.914 -9.668 1.00 83.75 117 PRO A O 1
ATOM 909 N N . GLY A 1 118 ? 0.081 5.510 -11.480 1.00 82.38 118 GLY A N 1
ATOM 910 C CA . GLY A 1 118 ? -1.192 5.512 -10.759 1.00 82.38 118 GLY A CA 1
ATOM 911 C C . GLY A 1 118 ? -1.303 4.411 -9.698 1.00 82.38 118 GLY A C 1
ATOM 912 O O . GLY A 1 118 ? -0.886 3.272 -9.898 1.00 82.38 118 GLY A O 1
ATOM 913 N N . GLY A 1 119 ? -1.949 4.731 -8.574 1.00 81.88 119 GLY A N 1
ATOM 914 C CA . GLY A 1 119 ? -2.303 3.751 -7.542 1.00 81.88 119 GLY A CA 1
ATOM 915 C C . GLY A 1 119 ? -1.221 3.416 -6.520 1.00 81.88 119 GLY A C 1
ATOM 916 O O . GLY A 1 119 ? -1.458 2.528 -5.703 1.00 81.88 119 GLY A O 1
ATOM 917 N N . VAL A 1 120 ? -0.070 4.088 -6.569 1.00 89.88 120 VAL A N 1
ATOM 918 C CA . VAL A 1 120 ? 0.904 4.083 -5.472 1.00 89.88 120 VAL A CA 1
ATOM 919 C C . VAL A 1 120 ? 0.290 4.813 -4.275 1.00 89.88 120 VAL A C 1
ATOM 921 O O . VAL A 1 120 ? -0.260 5.904 -4.444 1.00 89.88 120 VAL A O 1
ATOM 924 N N . VAL A 1 121 ? 0.390 4.225 -3.082 1.00 91.31 121 VAL A N 1
ATOM 925 C CA . VAL A 1 121 ? -0.191 4.755 -1.836 1.00 91.31 121 VAL A CA 1
ATOM 926 C C . VAL A 1 121 ? 0.920 5.065 -0.844 1.00 91.31 121 VAL A C 1
ATOM 928 O O . VAL A 1 121 ? 1.740 4.192 -0.581 1.00 91.31 121 VAL A O 1
ATOM 931 N N . LYS A 1 122 ? 0.926 6.273 -0.273 1.00 91.12 122 LYS A N 1
ATOM 932 C CA . LYS A 1 122 ? 1.824 6.685 0.813 1.00 91.12 122 LYS A CA 1
ATOM 933 C C . LYS A 1 122 ? 1.144 6.543 2.173 1.00 91.12 122 LYS A C 1
ATOM 935 O O . LYS A 1 122 ? 0.033 7.036 2.361 1.00 91.12 122 LYS A O 1
ATOM 940 N N . PHE A 1 123 ? 1.841 5.955 3.134 1.00 90.62 123 PHE A N 1
ATOM 941 C CA . PHE A 1 123 ? 1.461 5.901 4.541 1.00 90.62 123 PHE A CA 1
ATOM 942 C C . PHE A 1 123 ? 2.397 6.820 5.317 1.00 90.62 123 PHE A C 1
ATOM 944 O O . PHE A 1 123 ? 3.567 6.494 5.485 1.00 90.62 123 PHE A O 1
ATOM 951 N N . ALA A 1 124 ? 1.891 7.978 5.741 1.00 85.38 124 ALA A N 1
ATOM 952 C CA . ALA A 1 124 ? 2.683 8.992 6.434 1.00 85.38 124 ALA A CA 1
ATOM 953 C C . ALA A 1 124 ? 3.142 8.543 7.830 1.00 85.38 124 ALA A C 1
ATOM 955 O O . ALA A 1 124 ? 2.468 7.749 8.494 1.00 85.38 124 ALA A O 1
ATOM 956 N N . ASP A 1 125 ? 4.239 9.140 8.287 1.00 78.69 125 ASP A N 1
ATOM 957 C CA . ASP A 1 125 ? 4.703 9.049 9.670 1.00 78.69 125 ASP A CA 1
ATOM 958 C C . ASP A 1 125 ? 3.656 9.641 10.651 1.00 78.69 125 ASP A C 1
ATOM 960 O O . ASP A 1 125 ? 3.186 10.770 10.437 1.00 78.69 125 ASP A O 1
ATOM 964 N N . PRO A 1 126 ? 3.283 8.920 11.729 1.00 68.31 126 PRO A N 1
ATOM 965 C CA . PRO A 1 126 ? 2.435 9.431 12.808 1.00 68.31 126 PRO A CA 1
ATOM 966 C C . PRO A 1 126 ? 2.946 10.673 13.535 1.00 68.31 126 PRO A C 1
ATOM 968 O O . PRO A 1 126 ? 2.129 11.392 14.122 1.00 68.31 126 PRO A O 1
ATOM 971 N N . ASP A 1 127 ? 4.241 10.961 13.508 1.00 69.31 127 ASP A N 1
ATOM 972 C CA . ASP A 1 127 ? 4.812 12.133 14.167 1.00 69.31 127 ASP A CA 1
ATOM 973 C C . ASP A 1 127 ? 5.062 13.326 13.227 1.00 69.31 127 ASP A C 1
ATOM 975 O O . ASP A 1 127 ? 5.424 14.409 13.698 1.00 69.31 127 ASP A O 1
ATOM 979 N N . ALA A 1 128 ? 4.711 13.208 11.941 1.00 65.75 128 ALA A N 1
ATOM 980 C CA . ALA A 1 128 ? 4.719 14.333 11.010 1.00 65.75 128 ALA A CA 1
ATOM 981 C C . ALA A 1 128 ? 3.680 15.416 11.402 1.00 65.75 128 ALA A C 1
ATOM 983 O O . ALA A 1 128 ? 2.509 15.140 11.674 1.00 65.75 128 ALA A O 1
ATOM 984 N N . GLU A 1 129 ? 4.114 16.682 11.395 1.00 55.34 129 GLU A N 1
ATOM 985 C CA . GLU A 1 129 ? 3.586 17.847 12.140 1.00 55.34 129 GLU A CA 1
ATOM 986 C C . GLU A 1 129 ? 2.065 18.183 12.098 1.00 55.34 129 GLU A C 1
ATOM 988 O O . GLU A 1 129 ? 1.632 19.024 12.885 1.00 55.34 129 GLU A O 1
ATOM 993 N N . ASP A 1 130 ? 1.222 17.565 11.256 1.00 53.56 130 ASP A N 1
ATOM 994 C CA . ASP A 1 130 ? -0.147 18.052 10.954 1.00 53.56 130 ASP A CA 1
ATOM 995 C C . ASP A 1 130 ? -1.312 17.067 11.213 1.00 53.56 130 ASP A C 1
ATOM 997 O O . ASP A 1 130 ? -2.476 17.379 10.942 1.00 53.56 130 ASP A O 1
ATOM 1001 N N . GLY A 1 131 ? -1.067 15.900 11.807 1.00 54.78 131 GLY A N 1
ATOM 1002 C CA . GLY A 1 131 ? -2.160 15.025 12.235 1.00 54.78 131 GLY A CA 1
ATOM 1003 C C . GLY A 1 131 ? -1.679 13.630 12.562 1.00 54.78 131 GLY A C 1
ATOM 1004 O O . GLY A 1 131 ? -1.414 12.856 11.648 1.00 54.78 131 GLY A O 1
ATOM 1005 N N . LYS A 1 132 ? -1.623 13.312 13.859 1.00 63.47 132 LYS A N 1
ATOM 1006 C CA . LYS A 1 132 ? -1.104 12.029 14.334 1.00 63.47 132 LYS A CA 1
ATOM 1007 C C . LYS A 1 132 ? -1.905 10.878 13.737 1.00 63.47 132 LYS A C 1
ATOM 1009 O O . LYS A 1 132 ? -3.052 10.673 14.153 1.00 63.47 132 LYS A O 1
ATOM 1014 N N . THR A 1 133 ? -1.326 10.154 12.774 1.00 70.88 133 THR A N 1
ATOM 1015 C CA . THR A 1 133 ? -1.771 8.779 12.551 1.00 70.88 133 THR A CA 1
ATOM 1016 C C . THR A 1 133 ? -1.485 7.980 13.814 1.00 70.88 133 THR A C 1
ATOM 1018 O O . THR A 1 133 ? -0.655 8.362 14.639 1.00 70.88 133 THR A O 1
ATOM 1021 N N . LYS A 1 134 ? -2.266 6.938 14.063 1.00 78.19 134 LYS A N 1
ATOM 1022 C CA . LYS A 1 134 ? -2.156 6.156 15.298 1.00 78.19 134 LYS A CA 1
ATOM 1023 C C . LYS A 1 134 ? -1.300 4.933 15.076 1.00 78.19 134 LYS A C 1
ATOM 1025 O O . LYS A 1 134 ? -0.533 4.571 15.960 1.00 78.19 134 LYS A O 1
ATOM 1030 N N . ARG A 1 135 ? -1.519 4.292 13.932 1.00 85.06 135 ARG A N 1
ATOM 1031 C CA . ARG A 1 135 ? -0.799 3.098 13.526 1.00 85.06 135 ARG A CA 1
ATOM 1032 C C . ARG A 1 135 ? 0.472 3.460 12.796 1.00 85.06 135 ARG A C 1
ATOM 1034 O O . ARG A 1 135 ? 0.539 4.467 12.080 1.00 85.06 135 ARG A O 1
ATOM 1041 N N . ASP A 1 136 ? 1.427 2.567 12.964 1.00 87.25 136 ASP A N 1
ATOM 1042 C CA . ASP A 1 136 ? 2.675 2.573 12.238 1.00 87.25 136 ASP A CA 1
ATOM 1043 C C . ASP A 1 136 ? 2.410 2.519 10.713 1.00 87.25 136 ASP A C 1
ATOM 1045 O O . ASP A 1 136 ? 1.472 1.846 10.260 1.00 87.25 136 ASP A O 1
ATOM 1049 N N . PRO A 1 137 ? 3.156 3.274 9.891 1.00 89.69 137 PRO A N 1
ATOM 1050 C CA . PRO A 1 137 ? 2.943 3.295 8.448 1.00 89.69 137 PRO A CA 1
ATOM 1051 C C . PRO A 1 137 ? 3.229 1.948 7.775 1.00 89.69 137 PRO A C 1
ATOM 1053 O O . PRO A 1 137 ? 2.548 1.621 6.799 1.00 89.69 137 PRO A O 1
ATOM 1056 N N . ILE A 1 138 ? 4.164 1.149 8.297 1.00 91.00 138 ILE A N 1
ATOM 1057 C CA . ILE A 1 138 ? 4.433 -0.208 7.811 1.00 91.00 138 ILE A CA 1
ATOM 1058 C C . ILE A 1 138 ? 3.260 -1.116 8.154 1.00 91.00 138 ILE A C 1
ATOM 1060 O O . ILE A 1 138 ? 2.762 -1.801 7.265 1.00 91.00 138 ILE A O 1
ATOM 1064 N N . GLU A 1 139 ? 2.734 -1.057 9.380 1.00 91.00 139 GLU A N 1
ATOM 1065 C CA . GLU A 1 139 ? 1.535 -1.819 9.767 1.00 91.00 139 GLU A CA 1
ATOM 1066 C C . GLU A 1 139 ? 0.355 -1.518 8.825 1.00 91.00 139 GLU A C 1
ATOM 1068 O O . GLU A 1 139 ? -0.271 -2.429 8.276 1.00 91.00 139 GLU A O 1
ATOM 1073 N N . ARG A 1 140 ? 0.077 -0.233 8.560 1.00 91.81 140 ARG A N 1
ATOM 1074 C CA . ARG A 1 140 ? -0.992 0.171 7.629 1.00 91.81 140 ARG A CA 1
ATOM 1075 C C . ARG A 1 140 ? -0.733 -0.319 6.205 1.00 91.81 140 ARG A C 1
ATOM 1077 O O . ARG A 1 140 ? -1.667 -0.778 5.542 1.00 91.81 140 ARG A O 1
ATOM 1084 N N . GLY A 1 141 ? 0.517 -0.260 5.754 1.00 93.00 141 GLY A N 1
ATOM 1085 C CA . GLY A 1 141 ? 0.941 -0.776 4.458 1.00 93.00 141 GLY A CA 1
ATOM 1086 C C . GLY A 1 141 ? 0.779 -2.288 4.321 1.00 93.00 141 GLY A C 1
ATOM 1087 O O . GLY A 1 141 ? 0.288 -2.753 3.292 1.00 93.00 141 GLY A O 1
ATOM 1088 N N . LEU A 1 142 ? 1.114 -3.049 5.365 1.00 93.06 142 LEU A N 1
ATOM 1089 C CA . LEU A 1 142 ? 0.949 -4.503 5.413 1.00 93.06 142 LEU A CA 1
ATOM 1090 C C . LEU A 1 142 ? -0.532 -4.888 5.355 1.00 93.06 142 LEU A C 1
ATOM 1092 O O . LEU A 1 142 ? -0.924 -5.719 4.535 1.00 93.06 142 LEU A O 1
ATOM 1096 N N . LEU A 1 143 ? -1.375 -4.220 6.150 1.00 93.38 143 LEU A N 1
ATOM 1097 C CA . LEU A 1 143 ? -2.827 -4.399 6.098 1.00 93.38 143 LEU A CA 1
ATOM 1098 C C . LEU A 1 143 ? -3.368 -4.114 4.690 1.00 93.38 143 LEU A C 1
ATOM 1100 O O . LEU A 1 143 ? -4.153 -4.900 4.157 1.00 93.38 143 LEU A O 1
ATOM 1104 N N . TRP A 1 144 ? -2.933 -3.016 4.066 1.00 92.69 144 TRP A N 1
ATOM 1105 C CA . TRP A 1 144 ? -3.361 -2.633 2.722 1.00 92.69 144 TRP A CA 1
ATOM 1106 C C . TRP A 1 144 ? -2.936 -3.633 1.640 1.00 92.69 144 TRP A C 1
ATOM 1108 O O . TRP A 1 144 ? -3.765 -4.016 0.810 1.00 92.69 144 TRP A O 1
ATOM 1118 N N . GLY A 1 145 ? -1.680 -4.085 1.661 1.00 91.56 145 GLY A N 1
ATOM 1119 C CA . GLY A 1 145 ? -1.164 -5.085 0.724 1.00 91.56 145 GLY A CA 1
ATOM 1120 C C . GLY A 1 145 ? -1.908 -6.416 0.839 1.00 91.56 145 GLY A C 1
ATOM 1121 O O . GLY A 1 145 ? -2.457 -6.905 -0.149 1.00 91.56 145 GLY A O 1
ATOM 1122 N N . THR A 1 146 ? -2.068 -6.942 2.057 1.00 90.44 146 THR A N 1
ATOM 1123 C CA . THR A 1 146 ? -2.801 -8.197 2.292 1.00 90.44 146 THR A CA 1
ATOM 1124 C C . THR A 1 146 ? -4.278 -8.089 1.888 1.00 90.44 146 THR A C 1
ATOM 1126 O O . THR A 1 146 ? -4.854 -9.032 1.336 1.00 90.44 146 THR A O 1
ATOM 1129 N N . LEU A 1 147 ? -4.922 -6.939 2.130 1.00 89.75 147 LEU A N 1
ATOM 1130 C CA . LEU A 1 147 ? -6.294 -6.677 1.678 1.00 89.75 147 LEU A CA 1
ATOM 1131 C C . LEU A 1 147 ? -6.423 -6.727 0.158 1.00 89.75 147 LEU A C 1
ATOM 1133 O O . LEU A 1 147 ? -7.394 -7.292 -0.349 1.00 89.75 147 LEU A O 1
ATOM 1137 N N . LYS A 1 148 ? -5.476 -6.125 -0.570 1.00 87.00 148 LYS A N 1
ATOM 1138 C CA . LYS A 1 148 ? -5.462 -6.137 -2.036 1.00 87.00 148 LYS A CA 1
ATOM 1139 C C . LYS A 1 148 ? -5.413 -7.566 -2.558 1.00 87.00 148 LYS A C 1
ATOM 1141 O O . LYS A 1 148 ? -6.251 -7.905 -3.393 1.00 87.00 148 LYS A O 1
ATOM 1146 N N . ASP A 1 149 ? -4.531 -8.399 -2.021 1.00 85.81 149 ASP A N 1
ATOM 1147 C CA . ASP A 1 149 ? -4.402 -9.797 -2.435 1.00 85.81 149 ASP A CA 1
ATOM 1148 C C . ASP A 1 149 ? -5.691 -10.582 -2.169 1.00 85.81 149 ASP A C 1
ATOM 1150 O O . ASP A 1 149 ? -6.253 -11.191 -3.082 1.00 85.81 149 ASP A O 1
ATOM 1154 N N . ARG A 1 150 ? -6.242 -10.498 -0.951 1.00 80.44 150 ARG A N 1
ATOM 1155 C CA . ARG A 1 150 ? -7.460 -11.243 -0.585 1.00 80.44 150 ARG A CA 1
ATOM 1156 C C . ARG A 1 150 ? -8.689 -10.793 -1.378 1.00 80.44 150 ARG A C 1
ATOM 1158 O O . ARG A 1 150 ? -9.407 -11.617 -1.943 1.00 80.44 150 ARG A O 1
ATOM 1165 N N . VAL A 1 151 ? -8.935 -9.486 -1.458 1.00 78.81 151 VAL A N 1
ATOM 1166 C CA . VAL A 1 151 ? -10.171 -8.951 -2.053 1.00 78.81 151 VAL A CA 1
ATOM 1167 C C . VAL A 1 151 ? -10.150 -9.039 -3.573 1.00 78.81 151 VAL A C 1
ATOM 1169 O O . VAL A 1 151 ? -11.185 -9.325 -4.175 1.00 78.81 151 VAL A O 1
ATOM 1172 N N . LEU A 1 152 ? -9.001 -8.830 -4.225 1.00 70.81 152 LEU A N 1
ATOM 1173 C CA . LEU A 1 152 ? -8.915 -8.957 -5.684 1.00 70.81 152 LEU A CA 1
ATOM 1174 C C . LEU A 1 152 ? -9.098 -10.407 -6.144 1.00 70.81 152 LEU A C 1
ATOM 1176 O O . LEU A 1 152 ? -9.720 -10.632 -7.187 1.00 70.81 152 LEU A O 1
ATOM 1180 N N . VAL A 1 153 ? -8.620 -11.382 -5.364 1.00 71.00 153 VAL A N 1
ATOM 1181 C CA . VAL A 1 153 ? -8.838 -12.811 -5.641 1.00 71.00 153 VAL A CA 1
ATOM 1182 C C . VAL A 1 153 ? -10.329 -13.155 -5.604 1.00 71.00 153 VAL A C 1
ATOM 1184 O O . VAL A 1 153 ? -10.836 -13.824 -6.510 1.00 71.00 153 VAL A O 1
ATOM 1187 N N . GLU A 1 154 ? -11.057 -12.659 -4.606 1.00 69.12 154 GLU A N 1
ATOM 1188 C CA . GLU A 1 154 ? -12.478 -12.967 -4.431 1.00 69.12 154 GLU A CA 1
ATOM 1189 C C . GLU A 1 154 ? -13.395 -12.167 -5.363 1.00 69.12 154 GLU A C 1
ATOM 1191 O O . GLU A 1 154 ? -14.339 -12.713 -5.941 1.00 69.12 154 GLU A O 1
ATOM 1196 N N . ALA A 1 155 ? -13.116 -10.875 -5.549 1.00 64.00 155 ALA A N 1
ATOM 1197 C CA . ALA A 1 155 ? -13.988 -9.967 -6.286 1.00 64.00 155 ALA A CA 1
ATOM 1198 C C . ALA A 1 155 ? -13.738 -9.961 -7.804 1.00 64.00 155 ALA A C 1
ATOM 1200 O O . ALA A 1 155 ? -14.541 -9.377 -8.533 1.00 64.00 155 ALA A O 1
ATOM 1201 N N . ARG A 1 156 ? -12.647 -10.582 -8.289 1.00 58.94 156 ARG A N 1
ATOM 1202 C CA . ARG A 1 156 ? -12.208 -10.743 -9.700 1.00 58.94 156 ARG A CA 1
ATOM 1203 C C . ARG A 1 156 ? -12.117 -9.476 -10.577 1.00 58.94 156 ARG A C 1
ATOM 1205 O O . ARG A 1 156 ? -11.584 -9.568 -11.678 1.00 58.94 156 ARG A O 1
ATOM 1212 N N . GLN A 1 157 ? -12.645 -8.326 -10.152 1.00 58.72 157 GLN A N 1
ATOM 1213 C CA . GLN A 1 157 ? -12.746 -7.086 -10.940 1.00 58.72 157 GLN A CA 1
ATOM 1214 C C . GLN A 1 157 ? -12.723 -5.794 -10.100 1.00 58.72 157 GLN A C 1
ATOM 1216 O O . GLN A 1 157 ? -12.729 -4.705 -10.670 1.00 58.72 157 GLN A O 1
ATOM 1221 N N . ALA A 1 158 ? -12.746 -5.869 -8.765 1.00 63.59 158 ALA A N 1
ATOM 1222 C CA . ALA A 1 158 ? -12.886 -4.676 -7.932 1.00 63.59 158 ALA A CA 1
ATOM 1223 C C . ALA A 1 158 ? -11.531 -4.048 -7.603 1.00 63.59 158 ALA A C 1
ATOM 1225 O O . ALA A 1 158 ? -10.810 -4.532 -6.739 1.00 63.59 158 ALA A O 1
ATOM 1226 N N . GLU A 1 159 ? -11.206 -2.929 -8.240 1.00 67.94 159 GLU A N 1
ATOM 1227 C CA . GLU A 1 159 ? -10.044 -2.145 -7.845 1.00 67.94 159 GLU A CA 1
ATOM 1228 C C . GLU A 1 159 ? -10.329 -1.393 -6.535 1.00 67.94 159 GLU A C 1
ATOM 1230 O O . GLU A 1 159 ? -11.146 -0.472 -6.491 1.00 67.94 159 GLU A O 1
ATOM 1235 N N . LEU A 1 160 ? -9.664 -1.794 -5.451 1.00 76.69 160 LEU A N 1
ATOM 1236 C CA . LEU A 1 160 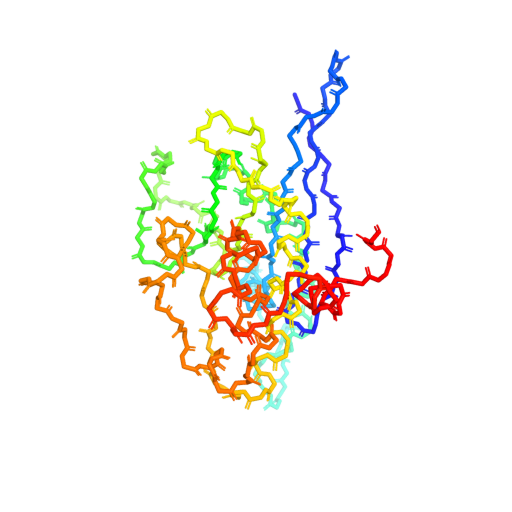? -9.706 -1.053 -4.191 1.00 76.69 160 LEU A CA 1
ATOM 1237 C C . LEU A 1 160 ? -8.886 0.234 -4.311 1.00 76.69 160 LEU A C 1
ATOM 1239 O O . LEU A 1 160 ? -7.748 0.191 -4.775 1.00 76.69 160 LEU A O 1
ATOM 1243 N N . GLN A 1 161 ? -9.440 1.356 -3.866 1.00 77.88 161 GLN A N 1
ATOM 1244 C CA . GLN A 1 161 ? -8.756 2.651 -3.817 1.00 77.88 161 GLN A CA 1
ATOM 1245 C C . GLN A 1 161 ? -8.534 3.056 -2.367 1.00 77.88 161 GLN A C 1
ATOM 1247 O O . GLN A 1 161 ? -9.416 2.817 -1.538 1.00 77.88 161 GLN A O 1
ATOM 1252 N N . TYR A 1 162 ? -7.379 3.648 -2.070 1.00 80.81 162 TYR A N 1
ATOM 1253 C CA . TYR A 1 162 ? -7.104 4.160 -0.736 1.00 80.81 162 TYR A CA 1
ATOM 1254 C C . TYR A 1 162 ? -7.747 5.541 -0.600 1.00 80.81 162 TYR A C 1
ATOM 1256 O O . TYR A 1 162 ? -7.425 6.482 -1.320 1.00 80.81 162 TYR A O 1
ATOM 1264 N N . GLN A 1 163 ? -8.719 5.663 0.294 1.00 74.50 163 GLN A N 1
ATOM 1265 C CA . GLN A 1 163 ? -9.606 6.818 0.345 1.00 74.50 163 GLN A CA 1
ATOM 1266 C C . GLN A 1 163 ? -9.274 7.705 1.544 1.00 74.50 163 GLN A C 1
ATOM 1268 O O . GLN A 1 163 ? -9.645 7.419 2.680 1.00 74.50 163 GLN A O 1
ATOM 1273 N N . ASN A 1 164 ? -8.614 8.838 1.297 1.00 66.81 164 ASN A N 1
ATOM 1274 C CA . ASN A 1 164 ? -8.256 9.792 2.357 1.00 66.81 164 ASN A CA 1
ATOM 1275 C C . ASN A 1 164 ? -9.466 10.322 3.148 1.00 66.81 164 ASN A C 1
ATOM 1277 O O . ASN A 1 164 ? -9.346 10.649 4.329 1.00 66.81 164 ASN A O 1
ATOM 1281 N N . ASP A 1 165 ? -10.643 10.401 2.527 1.00 64.44 165 ASP A N 1
ATOM 1282 C CA . ASP A 1 165 ? -11.889 10.780 3.193 1.00 64.44 165 ASP A CA 1
ATOM 1283 C C . ASP A 1 165 ? -12.408 9.704 4.159 1.00 64.44 165 ASP A C 1
ATOM 1285 O O . ASP A 1 165 ? -13.101 10.050 5.120 1.00 64.44 165 ASP A O 1
ATOM 1289 N N . VAL A 1 166 ? -12.036 8.431 3.979 1.00 71.56 166 VAL A N 1
ATOM 1290 C CA . VAL A 1 166 ? -12.316 7.363 4.954 1.00 71.56 166 VAL A CA 1
ATOM 1291 C C . VAL A 1 166 ? -11.572 7.645 6.256 1.00 71.56 166 VAL A C 1
ATOM 1293 O O . VAL A 1 166 ? -12.219 7.717 7.298 1.00 71.56 166 VAL A O 1
ATOM 1296 N N . ARG A 1 167 ? -10.267 7.950 6.196 1.00 72.88 167 ARG A N 1
ATOM 1297 C CA . ARG A 1 167 ? -9.452 8.305 7.376 1.00 72.88 167 ARG A CA 1
ATOM 1298 C C . ARG A 1 167 ? -10.039 9.481 8.168 1.00 72.88 167 ARG A C 1
ATOM 1300 O O . ARG A 1 167 ? -10.012 9.491 9.396 1.00 72.88 167 ARG A O 1
ATOM 1307 N N . GLN A 1 168 ? -10.585 10.482 7.475 1.00 68.94 168 GLN A N 1
ATOM 1308 C CA . GLN A 1 168 ? -11.166 11.680 8.102 1.00 68.94 168 GLN A CA 1
ATOM 1309 C C . GLN A 1 168 ? -12.615 11.490 8.579 1.00 68.94 168 GLN A C 1
ATOM 1311 O O . GLN A 1 168 ? -13.151 12.338 9.298 1.00 68.94 168 GLN A O 1
ATOM 1316 N N . SER A 1 169 ? -13.268 10.399 8.183 1.00 71.00 169 SER A N 1
ATOM 1317 C CA . SER A 1 169 ? -14.651 10.116 8.543 1.00 71.00 169 SER A CA 1
ATOM 1318 C C . SER A 1 169 ? -14.749 9.434 9.906 1.00 71.00 169 SER A C 1
ATOM 1320 O O . SER A 1 169 ? -13.895 8.659 10.321 1.00 71.00 169 SER A O 1
ATOM 1322 N N . SER A 1 170 ? -15.856 9.656 10.615 1.00 78.25 170 SER A N 1
ATOM 1323 C CA . SER A 1 170 ? -16.230 8.736 11.692 1.00 78.25 170 SER A CA 1
ATOM 1324 C C . SER A 1 170 ? -16.558 7.377 11.080 1.00 78.25 170 SER A C 1
ATOM 1326 O O . SER A 1 170 ? -17.251 7.333 10.065 1.00 78.25 170 SER A O 1
ATOM 1328 N N . VAL A 1 171 ? -16.179 6.272 11.731 1.00 78.06 171 VAL A N 1
ATOM 1329 C CA . VAL A 1 171 ? -16.524 4.912 11.266 1.00 78.06 171 VAL A CA 1
ATOM 1330 C C . VAL A 1 171 ? -18.039 4.741 11.046 1.00 78.06 171 VAL A C 1
ATOM 1332 O O . VAL A 1 171 ? -18.466 4.004 10.167 1.00 78.06 171 VAL A O 1
ATOM 1335 N N . ARG A 1 172 ? -18.879 5.514 11.754 1.00 73.38 172 ARG A N 1
ATOM 1336 C CA . ARG A 1 172 ? -20.345 5.539 11.569 1.00 73.38 172 ARG A CA 1
ATOM 1337 C C . ARG A 1 172 ? -20.814 6.069 10.211 1.00 73.38 172 ARG A C 1
ATOM 1339 O O . ARG A 1 172 ? -21.963 5.846 9.841 1.00 73.38 172 ARG A O 1
ATOM 1346 N N . THR A 1 173 ? -19.979 6.831 9.514 1.00 77.56 173 THR A N 1
ATOM 1347 C CA . THR A 1 173 ? -20.300 7.476 8.232 1.00 77.56 173 THR A CA 1
ATOM 1348 C C . THR A 1 173 ? -19.377 7.035 7.100 1.00 77.56 173 THR A C 1
ATOM 1350 O O . THR A 1 173 ? -19.560 7.495 5.972 1.00 77.56 173 THR A O 1
ATOM 1353 N N . VAL A 1 174 ? -18.401 6.165 7.386 1.00 79.31 174 VAL A N 1
ATOM 1354 C CA . VAL A 1 174 ? -17.506 5.592 6.378 1.00 79.31 174 VAL A CA 1
ATOM 1355 C C . VAL A 1 174 ? -18.327 4.833 5.341 1.00 79.31 174 VAL A C 1
ATOM 1357 O O . VAL A 1 174 ? -19.233 4.063 5.665 1.00 79.31 174 VAL A O 1
ATOM 1360 N N . ARG A 1 175 ? -17.997 5.049 4.069 1.00 80.00 175 ARG A N 1
ATOM 1361 C CA . ARG A 1 175 ? -18.546 4.279 2.956 1.00 80.00 175 ARG A CA 1
ATOM 1362 C C . ARG A 1 175 ? -17.560 3.178 2.609 1.00 80.00 175 ARG A C 1
ATOM 1364 O O . ARG A 1 175 ? -16.489 3.453 2.086 1.00 80.00 175 ARG A O 1
ATOM 1371 N N . LEU A 1 176 ? -17.931 1.940 2.906 1.00 83.44 176 LEU A N 1
ATOM 1372 C CA . LEU A 1 176 ? -17.123 0.780 2.550 1.00 83.44 176 LEU A CA 1
ATOM 1373 C C . LEU A 1 176 ? -17.364 0.404 1.081 1.00 83.44 176 LEU A C 1
ATOM 1375 O O . LEU A 1 176 ? -18.524 0.364 0.649 1.00 83.44 176 LEU A O 1
ATOM 1379 N N . PRO A 1 177 ? -16.312 0.095 0.304 1.00 84.06 177 PRO A N 1
ATOM 1380 C CA . PRO A 1 177 ? -16.484 -0.498 -1.014 1.00 84.06 177 PRO A CA 1
ATOM 1381 C C . PRO A 1 177 ? -17.274 -1.811 -0.923 1.00 84.06 177 PRO A C 1
ATOM 1383 O O . PRO A 1 177 ? -17.047 -2.618 -0.023 1.00 84.06 177 PRO A O 1
ATOM 1386 N N . ILE A 1 178 ? -18.165 -2.067 -1.887 1.00 81.56 178 ILE A N 1
ATOM 1387 C CA . ILE A 1 178 ? -18.991 -3.292 -1.910 1.00 81.56 178 ILE A CA 1
ATOM 1388 C C . ILE A 1 178 ? -18.121 -4.558 -1.889 1.00 81.56 178 ILE A C 1
ATOM 1390 O O . ILE A 1 178 ? -18.490 -5.543 -1.259 1.00 81.56 178 ILE A O 1
ATOM 1394 N N . ALA A 1 179 ? -16.951 -4.525 -2.535 1.00 83.25 179 ALA A N 1
ATOM 1395 C CA . ALA A 1 179 ? -16.010 -5.643 -2.530 1.00 83.25 179 ALA A CA 1
ATOM 1396 C C . ALA A 1 179 ? -15.496 -5.977 -1.120 1.00 83.25 179 ALA A C 1
ATOM 1398 O O . ALA A 1 179 ? -15.473 -7.143 -0.755 1.00 83.25 179 ALA A O 1
ATOM 1399 N N . ILE A 1 180 ? -15.185 -4.960 -0.307 1.00 86.94 180 ILE A N 1
ATOM 1400 C CA . ILE A 1 180 ? -14.795 -5.136 1.101 1.00 86.94 180 ILE A CA 1
ATOM 1401 C C . ILE A 1 180 ? -15.949 -5.742 1.899 1.00 86.94 180 ILE A C 1
ATOM 1403 O O . ILE A 1 180 ? -15.762 -6.703 2.640 1.00 86.94 180 ILE A O 1
ATOM 1407 N N . PHE A 1 181 ? -17.155 -5.199 1.718 1.00 84.94 181 PHE A N 1
ATOM 1408 C CA . PHE A 1 181 ? -18.335 -5.659 2.444 1.00 84.94 181 PHE A CA 1
ATOM 1409 C C . PHE A 1 181 ? -18.673 -7.128 2.147 1.00 84.94 181 PHE A C 1
ATOM 1411 O O . PHE A 1 181 ? -19.031 -7.873 3.055 1.00 84.94 181 PHE A O 1
ATOM 1418 N N . ASN A 1 182 ? -18.540 -7.553 0.889 1.00 84.25 182 ASN A N 1
ATOM 1419 C CA . ASN A 1 182 ? -18.899 -8.907 0.466 1.00 84.25 182 ASN A CA 1
ATOM 1420 C C . ASN A 1 182 ? -17.923 -9.989 0.946 1.00 84.25 182 ASN A C 1
ATOM 1422 O O . ASN A 1 182 ? -18.341 -11.138 1.074 1.00 84.25 182 ASN A O 1
ATOM 1426 N N . THR A 1 183 ? -16.660 -9.641 1.208 1.00 83.62 183 THR A N 1
ATOM 1427 C CA . THR A 1 183 ? -15.661 -10.579 1.748 1.00 83.62 183 THR A CA 1
ATOM 1428 C C . THR A 1 183 ? -15.880 -10.857 3.239 1.00 83.62 183 THR A C 1
ATOM 1430 O O . THR A 1 183 ? -15.587 -11.948 3.721 1.00 83.62 183 THR A O 1
ATOM 1433 N N . GLY A 1 184 ? -16.454 -9.901 3.975 1.00 87.75 184 GLY A N 1
ATOM 1434 C CA . GLY A 1 184 ? -16.900 -10.099 5.352 1.00 87.75 184 GLY A CA 1
ATOM 1435 C C . GLY A 1 184 ? -16.136 -9.292 6.399 1.00 87.75 184 GLY A C 1
ATOM 1436 O O . GLY A 1 184 ? -15.333 -8.409 6.095 1.00 87.75 184 GLY A O 1
ATOM 1437 N N . THR A 1 185 ? -16.442 -9.589 7.661 1.00 90.31 185 THR A N 1
ATOM 1438 C CA . THR A 1 185 ? -16.089 -8.778 8.834 1.00 90.31 185 THR A CA 1
ATOM 1439 C C . THR A 1 185 ? -14.589 -8.536 8.982 1.00 90.31 185 THR A C 1
ATOM 1441 O O . THR A 1 185 ? -14.177 -7.415 9.266 1.00 90.31 185 THR A O 1
ATOM 1444 N N . GLU A 1 186 ? -13.764 -9.554 8.731 1.00 91.25 186 GLU A N 1
ATOM 1445 C CA . GLU A 1 186 ? -12.308 -9.447 8.876 1.00 91.25 186 GLU A CA 1
ATOM 1446 C C . GLU A 1 186 ? -11.703 -8.428 7.903 1.00 91.25 186 GLU A C 1
ATOM 1448 O O . GLU A 1 186 ? -10.882 -7.595 8.279 1.00 91.25 186 GLU A O 1
ATOM 1453 N N . THR A 1 187 ? -12.168 -8.439 6.655 1.00 90.94 187 THR A N 1
ATOM 1454 C CA . THR A 1 187 ? -11.715 -7.514 5.612 1.00 90.94 187 THR A CA 1
ATOM 1455 C C . THR A 1 187 ? -12.235 -6.102 5.861 1.00 90.94 187 THR A C 1
ATOM 1457 O O . THR A 1 187 ? -11.531 -5.135 5.581 1.00 90.94 187 THR A O 1
ATOM 1460 N N . ILE A 1 188 ? -13.433 -5.955 6.442 1.00 91.75 188 ILE A N 1
ATOM 1461 C CA . ILE A 1 188 ? -13.921 -4.652 6.918 1.00 91.75 188 ILE A CA 1
ATOM 1462 C C . ILE A 1 188 ? -12.992 -4.110 8.011 1.00 91.75 188 ILE A C 1
ATOM 1464 O O . ILE A 1 188 ? -12.583 -2.951 7.931 1.00 91.75 188 ILE A O 1
ATOM 1468 N N . ALA A 1 189 ? -12.630 -4.936 8.998 1.00 92.81 189 ALA A N 1
ATOM 1469 C CA . ALA A 1 189 ? -11.740 -4.541 10.086 1.00 92.81 189 ALA A CA 1
ATOM 1470 C C . ALA A 1 189 ? -10.365 -4.109 9.564 1.00 92.81 189 ALA A C 1
ATOM 1472 O O . ALA A 1 189 ? -9.926 -2.995 9.850 1.00 92.81 189 ALA A O 1
ATOM 1473 N N . ALA A 1 190 ? -9.734 -4.935 8.726 1.00 92.44 190 ALA A N 1
ATOM 1474 C CA . ALA A 1 190 ? -8.450 -4.613 8.118 1.00 92.44 190 ALA A CA 1
ATOM 1475 C C . ALA A 1 190 ? -8.531 -3.353 7.238 1.00 92.44 190 ALA A C 1
ATOM 1477 O O . ALA A 1 190 ? -7.642 -2.508 7.310 1.00 92.44 190 ALA A O 1
ATOM 1478 N N . TYR A 1 191 ? -9.599 -3.166 6.449 1.00 92.38 191 TYR A N 1
ATOM 1479 C CA . TYR A 1 191 ? -9.762 -1.973 5.605 1.00 92.38 191 TYR A CA 1
ATOM 1480 C C . TYR A 1 191 ? -9.844 -0.696 6.438 1.00 92.38 191 TYR A C 1
ATOM 1482 O O . TYR A 1 191 ? -9.198 0.300 6.117 1.00 92.38 191 TYR A O 1
ATOM 1490 N N . LEU A 1 192 ? -10.621 -0.722 7.520 1.00 92.00 192 LEU A N 1
ATOM 1491 C CA . LEU A 1 192 ? -10.739 0.414 8.426 1.00 92.00 192 LEU A CA 1
ATOM 1492 C C . LEU A 1 192 ? -9.427 0.674 9.184 1.00 92.00 192 LEU A C 1
ATOM 1494 O O . LEU A 1 192 ? -9.050 1.831 9.361 1.00 92.00 192 LEU A O 1
ATOM 1498 N N . ALA A 1 193 ? -8.719 -0.378 9.596 1.00 92.19 193 ALA A N 1
ATOM 1499 C CA . ALA A 1 193 ? -7.426 -0.266 10.265 1.00 92.19 193 ALA A CA 1
ATOM 1500 C C . ALA A 1 193 ? -6.335 0.297 9.339 1.00 92.19 193 ALA A C 1
ATOM 1502 O O . ALA A 1 193 ? -5.592 1.181 9.761 1.00 92.19 193 ALA A O 1
ATOM 1503 N N . ALA A 1 194 ? -6.293 -0.114 8.066 1.00 91.56 194 ALA A N 1
ATOM 1504 C CA . ALA A 1 194 ? -5.383 0.447 7.063 1.00 91.56 194 ALA A CA 1
ATOM 1505 C C . ALA A 1 194 ? -5.598 1.962 6.859 1.00 91.56 194 ALA A C 1
ATOM 1507 O O . ALA A 1 194 ? -4.643 2.693 6.611 1.00 91.56 194 ALA A O 1
ATOM 1508 N N . HIS A 1 195 ? -6.834 2.448 7.040 1.00 90.19 195 HIS A N 1
ATOM 1509 C CA . HIS A 1 195 ? -7.189 3.876 7.034 1.00 90.19 195 HIS A CA 1
ATOM 1510 C C . HIS A 1 195 ? -7.104 4.537 8.424 1.00 90.19 195 HIS A C 1
ATOM 1512 O O . HIS A 1 195 ? -7.680 5.603 8.642 1.00 90.19 195 HIS A O 1
ATOM 1518 N N . ASP A 1 196 ? -6.375 3.921 9.359 1.00 89.12 196 ASP A N 1
ATOM 1519 C CA . ASP A 1 196 ? -6.028 4.476 10.670 1.00 89.12 196 ASP A CA 1
ATOM 1520 C C . ASP A 1 196 ? -7.213 4.660 11.646 1.00 89.12 196 ASP A C 1
ATOM 1522 O O . ASP A 1 196 ? -7.208 5.519 12.534 1.00 89.12 196 ASP A O 1
ATOM 1526 N N . HIS A 1 197 ? -8.258 3.832 11.532 1.00 89.19 197 HIS A N 1
ATOM 1527 C CA . HIS A 1 197 ? -9.308 3.779 12.553 1.00 89.19 197 HIS A CA 1
ATOM 1528 C C . HIS A 1 197 ? -8.887 2.974 13.798 1.00 89.19 197 HIS A C 1
ATOM 1530 O O . HIS A 1 197 ? -8.167 1.976 13.730 1.00 89.19 197 HIS A O 1
ATOM 1536 N N . TYR A 1 198 ? -9.395 3.410 14.957 1.00 88.50 198 TYR A N 1
ATOM 1537 C CA . TYR A 1 198 ? -9.174 2.775 16.261 1.00 88.50 198 TYR A CA 1
ATOM 1538 C C . TYR A 1 198 ? -9.851 1.408 16.374 1.00 88.50 198 TYR A C 1
ATOM 1540 O O . TYR A 1 198 ? -11.030 1.309 16.026 1.00 88.50 198 TYR A O 1
ATOM 1548 N N . ASP A 1 199 ? -9.184 0.446 17.020 1.00 91.50 199 ASP A N 1
ATOM 1549 C CA . ASP A 1 199 ? -9.721 -0.893 17.328 1.00 91.50 199 ASP A CA 1
ATOM 1550 C C . ASP A 1 199 ? -11.115 -0.816 17.949 1.00 91.50 199 ASP A C 1
ATOM 1552 O O . ASP A 1 199 ? -12.072 -1.337 17.388 1.00 91.50 199 ASP A O 1
ATOM 1556 N N . ARG A 1 200 ? -11.286 -0.026 19.016 1.00 91.06 200 ARG A N 1
ATOM 1557 C CA . ARG A 1 200 ? -12.596 0.201 19.648 1.00 91.06 200 ARG A CA 1
ATOM 1558 C C . ARG A 1 200 ? -13.700 0.662 18.686 1.00 91.06 200 ARG A C 1
ATOM 1560 O O . ARG A 1 200 ? -14.873 0.338 18.868 1.00 91.06 200 ARG A O 1
ATOM 1567 N N . SER A 1 201 ? -13.360 1.497 17.704 1.00 90.88 201 SER A N 1
ATOM 1568 C CA . SER A 1 201 ? -14.347 1.992 16.734 1.00 90.88 201 SER A CA 1
ATOM 1569 C C . SER A 1 201 ? -14.646 0.958 15.654 1.00 90.88 201 SER A C 1
ATOM 1571 O O . SER A 1 201 ? -15.785 0.884 15.200 1.00 90.88 201 SER A O 1
ATOM 1573 N N . ILE A 1 202 ? -13.639 0.172 15.270 1.00 92.81 202 ILE A N 1
ATOM 1574 C CA . ILE A 1 202 ? -13.777 -0.963 14.360 1.00 92.81 202 ILE A CA 1
ATOM 1575 C C . ILE A 1 202 ? -14.668 -2.022 15.008 1.00 92.81 202 ILE A C 1
ATOM 1577 O O . ILE A 1 202 ? -15.717 -2.311 14.449 1.00 92.81 202 ILE A O 1
ATOM 1581 N N . ALA A 1 203 ? -14.330 -2.462 16.222 1.00 92.56 203 ALA A N 1
ATOM 1582 C CA . ALA A 1 203 ? -15.078 -3.401 17.061 1.00 92.56 203 ALA A CA 1
ATOM 1583 C C . ALA A 1 203 ? -16.573 -3.054 17.127 1.00 92.56 203 ALA A C 1
ATOM 1585 O O . ALA A 1 203 ? -17.445 -3.882 16.875 1.00 92.56 203 ALA A O 1
ATOM 1586 N N . HIS A 1 204 ? -16.885 -1.774 17.358 1.00 90.62 204 HIS A N 1
ATOM 1587 C CA . HIS A 1 204 ? -18.266 -1.297 17.375 1.00 90.62 204 HIS A CA 1
ATOM 1588 C C . HIS A 1 204 ? -19.003 -1.460 16.034 1.00 90.62 204 HIS A C 1
ATOM 1590 O O . HIS A 1 204 ? -20.212 -1.677 16.030 1.00 90.62 204 HIS A O 1
ATOM 1596 N N . VAL A 1 205 ? -18.314 -1.296 14.904 1.00 89.25 205 VAL A N 1
ATOM 1597 C CA . VAL A 1 205 ? -18.915 -1.380 13.562 1.00 89.25 205 VAL A CA 1
ATOM 1598 C C . VAL A 1 205 ? -18.969 -2.810 13.042 1.00 89.25 205 VAL A C 1
ATOM 1600 O O . VAL A 1 205 ? -19.892 -3.152 12.306 1.00 89.25 205 VAL A O 1
ATOM 1603 N N . THR A 1 206 ? -18.017 -3.643 13.442 1.00 90.56 206 THR A N 1
ATOM 1604 C CA . THR A 1 206 ? -17.964 -5.059 13.090 1.00 90.56 206 THR A CA 1
ATOM 1605 C C . THR A 1 206 ? -18.772 -5.947 14.040 1.00 90.56 206 THR A C 1
ATOM 1607 O O . THR A 1 206 ? -18.897 -7.137 13.769 1.00 90.56 206 THR A O 1
ATOM 1610 N N . ASP A 1 207 ? -19.352 -5.370 15.101 1.00 91.69 207 ASP A N 1
ATOM 1611 C CA . ASP A 1 207 ? -20.058 -6.080 16.182 1.00 91.69 207 ASP A CA 1
ATOM 1612 C C . ASP A 1 207 ? -19.183 -7.189 16.785 1.00 91.69 207 ASP A C 1
ATOM 1614 O O . ASP A 1 207 ? -19.558 -8.356 16.867 1.00 91.69 207 ASP A O 1
ATOM 1618 N N . THR A 1 208 ? -17.951 -6.811 17.119 1.00 92.62 208 THR A N 1
ATOM 1619 C CA . THR A 1 208 ? -16.878 -7.699 17.583 1.00 92.62 208 THR A CA 1
ATOM 1620 C C . THR A 1 208 ? -16.237 -7.104 18.835 1.00 92.62 208 THR A C 1
ATOM 1622 O O . THR A 1 208 ? -16.322 -5.894 19.047 1.00 92.62 208 THR A O 1
ATOM 1625 N N . GLU A 1 209 ? -15.591 -7.921 19.664 1.00 94.06 209 GLU A N 1
ATOM 1626 C CA . GLU A 1 209 ? -14.815 -7.421 20.807 1.00 94.06 209 GLU A CA 1
ATOM 1627 C C . GLU A 1 209 ? -13.485 -6.795 20.345 1.00 94.06 209 GLU A C 1
ATOM 1629 O O . GLU A 1 209 ? -12.966 -7.113 19.273 1.00 94.06 209 GLU A O 1
ATOM 1634 N N . GLU A 1 210 ? -12.923 -5.886 21.146 1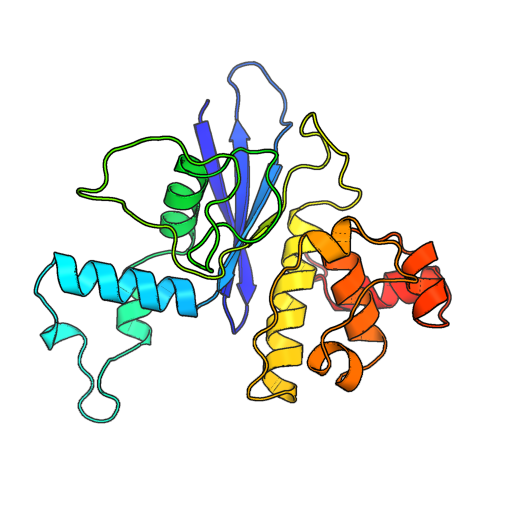.00 93.00 210 GLU A N 1
ATOM 1635 C CA . GLU A 1 210 ? -11.689 -5.167 20.790 1.00 93.00 210 GLU A CA 1
ATOM 1636 C C . GLU A 1 210 ? -10.480 -6.112 20.702 1.00 93.00 210 GLU A C 1
ATOM 1638 O O . GLU A 1 210 ? -9.670 -5.986 19.783 1.00 93.00 210 GLU A O 1
ATOM 1643 N N . GLU A 1 211 ? -10.398 -7.108 21.590 1.00 93.19 211 GLU A N 1
ATOM 1644 C CA . GLU A 1 211 ? -9.356 -8.137 21.539 1.00 93.19 211 GLU A CA 1
ATOM 1645 C C . GLU A 1 211 ? -9.447 -8.988 20.262 1.00 93.19 211 GLU A C 1
ATOM 1647 O O . GLU A 1 211 ? -8.433 -9.289 19.636 1.00 93.19 211 GLU A O 1
ATOM 1652 N N . GLU A 1 212 ? -10.663 -9.321 19.822 1.00 92.94 212 GLU A N 1
ATOM 1653 C CA . GLU A 1 212 ? -10.880 -10.100 18.598 1.00 92.94 212 GLU A CA 1
ATOM 1654 C C . GLU A 1 212 ? -10.525 -9.286 17.342 1.00 92.94 212 GLU A C 1
ATOM 1656 O O . GLU A 1 212 ? -10.010 -9.841 16.371 1.00 92.94 212 GLU A O 1
ATOM 1661 N N . VAL A 1 213 ? -10.704 -7.958 17.359 1.00 92.12 213 VAL A N 1
ATOM 1662 C CA . VAL A 1 213 ? -10.194 -7.086 16.286 1.00 92.12 213 VAL A CA 1
ATOM 1663 C C . VAL A 1 213 ? -8.674 -7.183 16.187 1.00 92.12 213 VAL A C 1
ATOM 1665 O O . VAL A 1 213 ? -8.162 -7.335 15.081 1.00 92.12 213 VAL A O 1
ATOM 1668 N N . GLN A 1 214 ? -7.945 -7.160 17.302 1.00 90.81 214 GLN A N 1
ATOM 1669 C CA . GLN A 1 214 ? -6.487 -7.318 17.270 1.00 90.81 214 GLN A CA 1
ATOM 1670 C C . GLN A 1 214 ? -6.073 -8.690 16.731 1.00 90.81 214 GLN A C 1
ATOM 1672 O O . GLN A 1 214 ? -5.196 -8.768 15.874 1.00 90.81 214 GLN A O 1
ATOM 1677 N N . GLU A 1 215 ? -6.753 -9.764 17.136 1.00 91.06 215 GLU A N 1
ATOM 1678 C CA . GLU A 1 215 ? -6.517 -11.102 16.578 1.00 91.06 215 GLU A CA 1
ATOM 1679 C C . GLU A 1 215 ? -6.799 -11.171 15.067 1.00 91.06 215 GLU A C 1
ATOM 1681 O O . GLU A 1 215 ? -6.092 -11.858 14.326 1.00 91.06 215 GLU A O 1
ATOM 1686 N N . ILE A 1 216 ? -7.820 -10.461 14.579 1.00 90.31 216 ILE A N 1
ATOM 1687 C CA . ILE A 1 216 ? -8.080 -10.317 13.143 1.00 90.31 216 ILE A CA 1
ATOM 1688 C C . ILE A 1 216 ? -6.915 -9.594 12.466 1.00 90.31 216 ILE A C 1
ATOM 1690 O O . ILE A 1 216 ? -6.395 -10.105 11.477 1.00 90.31 216 ILE A O 1
ATOM 1694 N N . LEU A 1 217 ? -6.497 -8.434 12.975 1.00 90.69 217 LEU A N 1
ATOM 1695 C CA . LEU A 1 217 ? -5.450 -7.619 12.351 1.00 90.69 217 LEU A CA 1
ATOM 1696 C C . LEU A 1 217 ? -4.098 -8.344 12.329 1.00 90.69 217 LEU A C 1
ATOM 1698 O O . LEU A 1 217 ? -3.429 -8.341 11.296 1.00 90.69 217 LEU A O 1
ATOM 1702 N N . ASN A 1 218 ? -3.761 -9.079 13.390 1.00 87.56 218 ASN A N 1
ATOM 1703 C CA . ASN A 1 218 ? -2.555 -9.908 13.448 1.00 87.56 218 ASN A CA 1
ATOM 1704 C C . ASN A 1 218 ? -2.555 -11.017 12.381 1.00 87.56 218 ASN A C 1
ATOM 1706 O O . ASN A 1 218 ? -1.507 -11.419 11.905 1.00 87.56 218 ASN A O 1
ATOM 1710 N N . ARG A 1 219 ? -3.718 -11.483 11.906 1.00 85.44 219 ARG A N 1
ATOM 1711 C CA . ARG A 1 219 ? -3.784 -12.437 10.777 1.00 85.44 219 ARG A CA 1
ATOM 1712 C C . ARG A 1 219 ? -3.552 -11.800 9.404 1.00 85.44 219 ARG A C 1
ATOM 1714 O O . ARG A 1 219 ? -3.500 -12.523 8.404 1.00 85.44 219 ARG A O 1
ATOM 1721 N N . PHE A 1 220 ? -3.497 -10.472 9.325 1.00 81.44 220 PHE A N 1
ATOM 1722 C CA . PHE A 1 220 ? -3.197 -9.718 8.104 1.00 81.44 220 PHE A CA 1
ATOM 1723 C C . PHE A 1 220 ? -1.772 -9.147 8.095 1.00 81.44 220 PHE A C 1
ATOM 1725 O O . PHE A 1 220 ? -1.296 -8.764 7.025 1.00 81.44 220 PHE A O 1
ATOM 1732 N N . VAL A 1 221 ? -1.104 -9.121 9.250 1.00 76.06 221 VAL A N 1
ATOM 1733 C CA . VAL A 1 221 ? 0.281 -8.678 9.431 1.00 76.06 221 VAL A CA 1
ATOM 1734 C C . VAL A 1 221 ? 1.148 -9.913 9.717 1.00 76.06 221 VAL A C 1
ATOM 1736 O O . VAL A 1 221 ? 0.905 -10.584 10.719 1.00 76.06 221 VAL A O 1
ATOM 1739 N N . PRO A 1 222 ? 2.124 -10.265 8.859 1.00 65.56 222 PRO A N 1
ATOM 1740 C CA . PRO A 1 222 ? 2.975 -11.437 9.077 1.00 65.56 222 PRO A CA 1
ATOM 1741 C C . PRO A 1 222 ? 3.670 -11.414 10.446 1.00 65.56 222 PRO A C 1
ATOM 1743 O O . PRO A 1 222 ? 4.049 -10.347 10.918 1.00 65.56 222 PRO A O 1
ATOM 1746 N N . ASP A 1 223 ? 3.886 -12.587 11.051 1.00 60.03 223 ASP A N 1
ATOM 1747 C CA . ASP A 1 223 ? 4.487 -12.718 12.393 1.00 60.03 223 ASP A CA 1
ATOM 1748 C C . ASP A 1 223 ? 5.889 -12.087 12.499 1.00 60.03 223 ASP A C 1
ATOM 1750 O O . ASP A 1 223 ? 6.289 -11.659 13.576 1.00 60.03 223 ASP A O 1
ATOM 1754 N N . ASP A 1 224 ? 6.621 -11.978 11.385 1.00 51.62 224 ASP A N 1
ATOM 1755 C CA . ASP A 1 224 ? 7.934 -11.316 11.326 1.00 51.62 224 ASP A CA 1
ATOM 1756 C C . ASP A 1 224 ? 7.856 -9.786 11.551 1.00 51.62 224 ASP A C 1
ATOM 1758 O O . ASP A 1 224 ? 8.889 -9.130 11.692 1.00 51.62 224 ASP A O 1
ATOM 1762 N N . TYR A 1 225 ? 6.637 -9.231 11.595 1.00 52.09 225 TYR A N 1
ATOM 1763 C CA . TYR A 1 225 ? 6.314 -7.813 11.781 1.00 52.09 225 TYR A CA 1
ATOM 1764 C C . TYR A 1 225 ? 5.450 -7.528 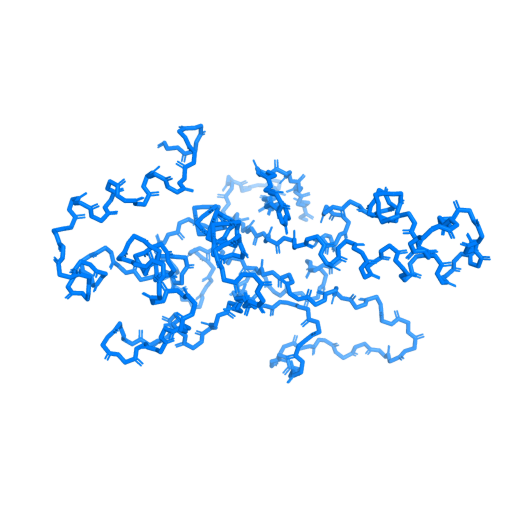13.029 1.00 52.09 225 TYR A C 1
ATOM 1766 O O . TYR A 1 225 ? 4.984 -6.399 13.188 1.00 52.09 225 TYR A O 1
ATOM 1774 N N . GLN A 1 226 ? 5.227 -8.526 13.897 1.00 51.88 226 GLN A N 1
ATOM 1775 C CA . GLN A 1 226 ? 4.513 -8.403 15.184 1.00 51.88 226 GLN A CA 1
ATOM 1776 C C . GLN A 1 226 ? 5.486 -8.252 16.364 1.00 51.88 226 GLN A C 1
ATOM 1778 O O . GLN A 1 226 ? 5.140 -7.515 17.317 1.00 51.88 226 GLN A O 1
#

Radius of gyration: 18.41 Å; chains: 1; bounding box: 44×39×51 Å

Organism: NCBI:txid348826